Protein AF-G1VL33-F1 (afdb_monomer)

Secondary structure (DSSP, 8-state):
-PPP-HHHHHHHHHHHHHHHHHHHHSPPSS---HHHHHHHHHHHHHHHHHHHHHHS-HHHHHHHHHHHHHHT--SSSHHHHHHHHHHHIIIIISS-EEEE-SBTTTB---TT--SSGGGGSTTTGGGPPB-HHHHHHHHHHHHH-GGGEEEEEEE-SSTTHHHHHHHHHHHH-TTS-GGGEEEEETTS-GGGSSSS---TTEEEEES-HHHHHHHHHTT-EEEEEE-SSS-TT----S-EEETT-TTHHHHHHHHHHH---SS-THHHHHHHHHHHHHHHHHHHTT--

pLDDT: mean 87.72, std 11.07, range [32.09, 98.38]

Mean predicted aligned error: 6.53 Å

Structure (mmCIF, N/CA/C/O backbone):
data_AF-G1VL33-F1
#
_entry.id   AF-G1VL33-F1
#
loop_
_atom_site.group_PDB
_atom_site.id
_atom_site.type_symbol
_atom_site.label_atom_id
_atom_site.label_alt_id
_atom_site.label_comp_id
_atom_site.label_asym_id
_atom_site.label_entity_id
_atom_site.label_seq_id
_atom_site.pdbx_PDB_ins_code
_atom_site.Cartn_x
_atom_site.Cartn_y
_atom_site.Cartn_z
_atom_site.occupancy
_atom_site.B_iso_or_equiv
_atom_site.auth_seq_id
_atom_site.auth_comp_id
_atom_site.auth_asym_id
_atom_site.auth_atom_id
_atom_site.pdbx_PDB_model_num
ATOM 1 N N . MET A 1 1 ? -4.416 -20.794 10.140 1.00 32.09 1 MET A N 1
ATOM 2 C CA . MET A 1 1 ? -4.451 -19.870 11.289 1.00 32.09 1 MET A CA 1
ATOM 3 C C . MET A 1 1 ? -4.525 -18.489 10.673 1.00 32.09 1 MET A C 1
ATOM 5 O O . MET A 1 1 ? -3.613 -18.164 9.929 1.00 32.09 1 MET A O 1
ATOM 9 N N . LEU A 1 2 ? -5.652 -17.784 10.806 1.00 46.56 2 LEU A N 1
ATOM 10 C CA . LEU A 1 2 ? -5.749 -16.410 10.301 1.00 46.56 2 LEU A CA 1
ATOM 11 C C . LEU A 1 2 ? -4.681 -15.589 11.028 1.00 46.56 2 LEU A C 1
ATOM 13 O O . LEU A 1 2 ? -4.586 -15.667 12.254 1.00 46.56 2 LEU A O 1
ATOM 17 N N . ILE A 1 3 ? -3.822 -14.918 10.263 1.00 57.81 3 ILE A N 1
ATOM 18 C CA . ILE A 1 3 ? -2.853 -13.966 10.803 1.00 57.81 3 ILE A CA 1
ATOM 19 C C . ILE A 1 3 ? -3.666 -12.880 11.505 1.00 57.81 3 ILE A C 1
ATOM 21 O O . ILE A 1 3 ? -4.680 -12.431 10.975 1.00 57.81 3 ILE A O 1
ATOM 25 N N . LYS A 1 4 ? -3.258 -12.535 12.725 1.00 74.00 4 LYS A N 1
ATOM 26 C CA . LYS A 1 4 ? -3.894 -11.480 13.505 1.00 74.00 4 LYS A CA 1
ATOM 27 C C . LYS A 1 4 ? -3.720 -10.159 12.758 1.00 74.00 4 LYS A C 1
ATOM 29 O O . LYS A 1 4 ? -2.582 -9.764 12.518 1.00 74.00 4 LYS A O 1
ATOM 34 N N . ASP A 1 5 ? -4.815 -9.500 12.403 1.00 86.00 5 ASP A N 1
ATOM 35 C CA . ASP A 1 5 ? -4.764 -8.223 11.685 1.00 86.00 5 ASP A CA 1
ATOM 36 C C . ASP A 1 5 ? -4.890 -7.013 12.624 1.00 86.00 5 ASP A C 1
ATOM 38 O O . ASP A 1 5 ? -4.933 -7.122 13.857 1.00 86.00 5 ASP A O 1
ATOM 42 N N . VAL A 1 6 ? -4.905 -5.821 12.024 1.00 88.38 6 VAL A N 1
ATOM 43 C CA . VAL A 1 6 ? -5.025 -4.554 12.750 1.00 88.38 6 VAL A CA 1
ATOM 44 C C . VAL A 1 6 ? -6.323 -4.472 13.558 1.00 88.38 6 VAL A C 1
ATOM 46 O O . VAL A 1 6 ? -6.301 -4.022 14.703 1.00 88.38 6 VAL A O 1
ATOM 49 N N . PHE A 1 7 ? -7.444 -4.973 13.030 1.00 90.06 7 PHE A N 1
ATOM 50 C CA . PHE A 1 7 ? -8.731 -4.919 13.724 1.00 90.06 7 PHE A CA 1
ATOM 51 C C . PHE A 1 7 ? -8.767 -5.866 14.924 1.00 90.06 7 PHE A C 1
ATOM 53 O O . PHE A 1 7 ? -9.311 -5.499 15.966 1.00 90.06 7 PHE A O 1
ATOM 60 N N . ASP A 1 8 ? -8.117 -7.032 14.837 1.00 89.06 8 ASP A N 1
ATOM 61 C CA . ASP A 1 8 ? -7.914 -7.892 16.012 1.00 89.06 8 ASP A CA 1
ATOM 62 C C . ASP A 1 8 ? -7.094 -7.176 17.089 1.00 89.06 8 ASP A C 1
ATOM 64 O O . ASP A 1 8 ? -7.382 -7.269 18.282 1.00 89.06 8 ASP A O 1
ATOM 68 N N . SER A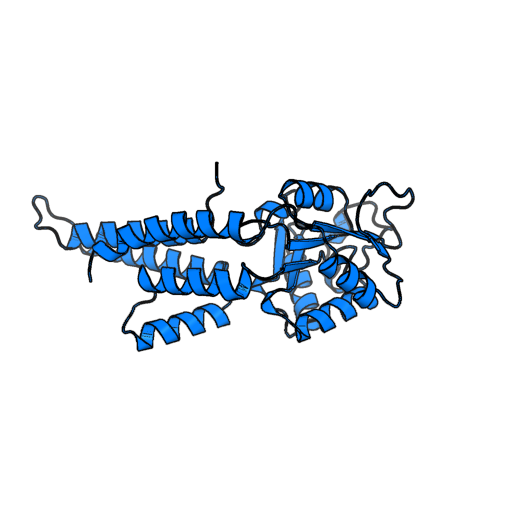 1 9 ? -6.057 -6.447 16.677 1.00 90.69 9 SER A N 1
ATOM 69 C CA . SER A 1 9 ? -5.195 -5.716 17.605 1.00 90.69 9 SER A CA 1
ATOM 70 C C . SER A 1 9 ? -5.942 -4.572 18.286 1.00 90.69 9 SER A C 1
ATOM 72 O O . SER A 1 9 ? -5.844 -4.428 19.505 1.00 90.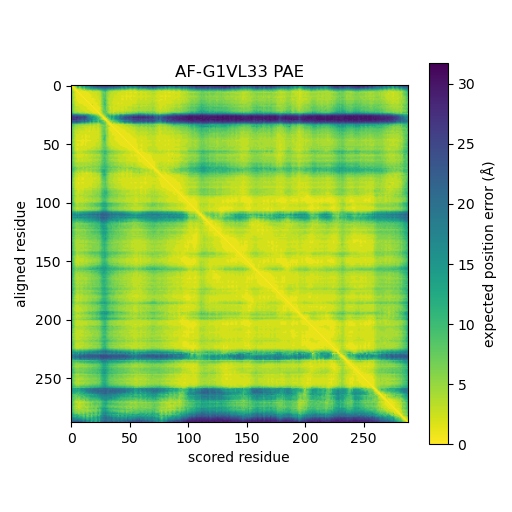69 9 SER A O 1
ATOM 74 N N . LEU A 1 10 ? -6.738 -3.796 17.551 1.00 92.19 10 LEU A N 1
ATOM 75 C CA . LEU A 1 10 ? -7.591 -2.746 18.114 1.00 92.19 10 LEU A CA 1
ATOM 76 C C . LEU A 1 10 ? -8.650 -3.322 19.062 1.00 92.19 10 LEU A C 1
ATOM 78 O O . LEU A 1 10 ? -8.822 -2.812 20.172 1.00 92.19 10 LEU A O 1
ATOM 82 N N . SER A 1 11 ? -9.292 -4.427 18.678 1.00 90.50 11 SER A N 1
ATOM 83 C CA . SER A 1 11 ? -10.265 -5.112 19.530 1.00 90.50 11 SER A CA 1
ATOM 84 C C . SER A 1 11 ? -9.640 -5.610 20.837 1.00 90.50 11 SER A C 1
ATOM 86 O O . SER A 1 11 ? -10.233 -5.450 21.901 1.00 90.50 11 SER A O 1
ATOM 88 N N . ASP A 1 12 ? -8.425 -6.162 20.795 1.00 90.75 12 ASP A N 1
ATOM 89 C CA . ASP A 1 12 ? -7.713 -6.605 21.998 1.00 90.75 12 ASP A CA 1
ATOM 90 C C . ASP A 1 12 ? -7.403 -5.449 22.959 1.00 90.75 12 ASP A C 1
ATOM 92 O O . ASP A 1 12 ? -7.440 -5.619 24.183 1.00 90.75 12 ASP A O 1
ATOM 96 N N . HIS A 1 13 ? -7.064 -4.268 22.432 1.00 92.12 13 HIS A N 1
ATOM 97 C CA . HIS A 1 13 ? -6.857 -3.078 23.258 1.00 92.12 13 HIS A CA 1
ATOM 98 C C . HIS A 1 13 ? -8.165 -2.623 23.918 1.00 92.12 13 HIS A C 1
ATOM 100 O O . HIS A 1 13 ? -8.159 -2.308 25.112 1.00 92.12 13 HIS A O 1
ATOM 106 N N . LEU A 1 14 ? -9.288 -2.648 23.190 1.00 90.62 14 LEU A N 1
ATOM 107 C CA . LEU A 1 14 ? -10.603 -2.345 23.759 1.00 90.62 14 LEU A CA 1
ATOM 108 C C . LEU A 1 14 ? -10.982 -3.332 24.871 1.00 90.62 14 LEU A C 1
ATOM 110 O O . LEU A 1 14 ? -11.362 -2.889 25.957 1.00 90.62 14 LEU A O 1
ATOM 114 N N . GLU A 1 15 ? -10.794 -4.642 24.672 1.00 88.75 15 GLU A N 1
ATOM 115 C CA . GLU A 1 15 ? -11.122 -5.645 25.697 1.00 88.75 15 GLU A CA 1
ATOM 116 C C . GLU A 1 15 ? -10.298 -5.455 26.975 1.00 88.75 15 GLU A C 1
ATOM 118 O O . GLU A 1 15 ? -10.827 -5.504 28.092 1.00 88.75 15 GLU A O 1
ATOM 123 N N . LYS A 1 16 ? -8.994 -5.174 26.836 1.00 89.94 16 LYS A N 1
ATOM 124 C CA . LYS A 1 16 ? -8.124 -4.841 27.978 1.00 89.94 16 LYS A CA 1
ATOM 125 C C . LYS A 1 16 ? -8.650 -3.620 28.733 1.00 89.94 16 LYS A C 1
ATOM 127 O O . LYS A 1 16 ? -8.691 -3.636 29.967 1.00 89.94 16 LYS A O 1
ATOM 132 N N . GLY A 1 17 ? -9.094 -2.595 28.005 1.00 88.81 17 GLY A N 1
ATOM 133 C CA . GLY A 1 17 ? -9.713 -1.400 28.571 1.00 88.81 17 GLY A CA 1
ATOM 134 C C . GLY A 1 17 ? -11.002 -1.715 29.335 1.00 88.81 17 GLY A C 1
ATOM 135 O O . GLY A 1 17 ? -11.116 -1.403 30.522 1.00 88.81 17 GLY A O 1
ATOM 136 N N . PHE A 1 18 ? -11.958 -2.399 28.703 1.00 86.00 18 PHE A N 1
ATOM 137 C CA . PHE A 1 18 ? -13.243 -2.754 29.318 1.00 86.00 18 PHE A CA 1
ATOM 138 C C . PHE A 1 18 ? -13.109 -3.738 30.481 1.00 86.00 18 PHE A C 1
ATOM 140 O O . PHE A 1 18 ? -13.857 -3.653 31.458 1.00 86.00 18 PHE A O 1
ATOM 147 N N . SER A 1 19 ? -12.126 -4.637 30.448 1.00 85.75 19 SER A N 1
ATOM 148 C CA . SER A 1 19 ? -11.759 -5.463 31.603 1.00 85.75 19 SER A CA 1
ATOM 149 C C . SER A 1 19 ? -11.323 -4.610 32.800 1.00 85.75 19 SER A C 1
ATOM 151 O O . SER A 1 19 ? -11.740 -4.870 33.931 1.00 85.75 19 SER A O 1
ATOM 153 N N . CYS A 1 20 ? -10.544 -3.549 32.567 1.00 85.81 20 CYS A N 1
ATOM 154 C CA . CYS A 1 20 ? -10.142 -2.620 33.621 1.00 85.81 20 CYS A CA 1
ATOM 155 C C . CYS A 1 20 ? -11.341 -1.840 34.192 1.00 85.81 20 CYS A C 1
ATOM 157 O O . CYS A 1 20 ? -11.531 -1.815 35.410 1.00 85.81 20 CYS A O 1
ATOM 159 N N . TYR A 1 21 ? -12.221 -1.310 33.335 1.00 83.56 21 TYR A N 1
ATOM 160 C CA . TYR A 1 21 ? -13.452 -0.640 33.780 1.00 83.56 21 TYR A CA 1
ATOM 161 C C . 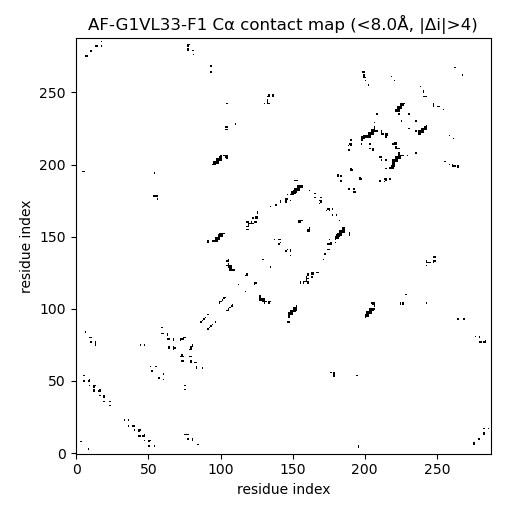TYR A 1 21 ? -14.358 -1.538 34.624 1.00 83.56 21 TYR A C 1
ATOM 163 O O . TYR A 1 21 ? -14.877 -1.099 35.651 1.00 83.56 21 TYR A O 1
ATOM 171 N N . ARG A 1 22 ? -14.526 -2.810 34.237 1.00 83.50 22 ARG A N 1
ATOM 172 C CA . ARG A 1 22 ? -15.303 -3.788 35.018 1.00 83.50 22 ARG A CA 1
ATOM 173 C C . ARG A 1 22 ? -14.733 -3.978 36.424 1.00 83.50 22 ARG A C 1
ATOM 175 O O . ARG A 1 22 ? -15.502 -4.035 37.379 1.00 83.50 22 ARG A O 1
ATOM 182 N N . LYS A 1 23 ? -13.402 -4.021 36.566 1.00 82.88 23 LYS A N 1
ATOM 183 C CA . LYS A 1 23 ? -12.734 -4.106 37.878 1.00 82.88 23 LYS A CA 1
ATOM 184 C C . LYS A 1 23 ? -12.965 -2.852 38.720 1.00 82.88 23 LYS A C 1
ATOM 186 O O . LYS A 1 23 ? -13.225 -2.983 39.908 1.00 82.88 23 LYS A O 1
ATOM 191 N N . MET A 1 24 ? -12.932 -1.667 38.106 1.00 79.19 24 MET A N 1
ATOM 192 C CA . MET A 1 24 ? -13.207 -0.399 38.796 1.00 79.19 24 MET A CA 1
ATOM 193 C C . MET A 1 24 ? -14.670 -0.256 39.257 1.00 79.19 24 MET A C 1
ATOM 195 O O . MET A 1 24 ? -14.920 0.395 40.264 1.00 79.19 24 MET A O 1
ATOM 199 N N . ARG A 1 25 ? -15.643 -0.837 38.534 1.00 76.06 25 ARG A N 1
ATOM 200 C CA . ARG A 1 25 ? -17.084 -0.775 38.871 1.00 76.06 25 ARG A CA 1
ATOM 201 C C . ARG A 1 25 ? -17.528 -1.784 39.947 1.00 76.06 25 ARG A C 1
ATOM 203 O O . ARG A 1 25 ? -18.651 -1.680 40.437 1.00 76.06 25 ARG A O 1
ATOM 210 N N . GLY A 1 26 ? -16.706 -2.778 40.288 1.00 69.62 26 GLY A N 1
ATOM 211 C CA . GLY A 1 26 ? -17.041 -3.797 41.291 1.00 69.62 26 GLY A CA 1
ATOM 212 C C . GLY A 1 26 ? -16.896 -3.302 42.737 1.00 69.62 26 GLY A C 1
ATOM 213 O O . GLY A 1 26 ? -16.054 -2.462 43.035 1.00 69.62 26 GLY A O 1
ATOM 214 N N . THR A 1 27 ? -17.687 -3.854 43.666 1.00 53.50 27 THR A N 1
ATOM 215 C CA . THR A 1 27 ? -17.463 -3.688 45.114 1.00 53.50 27 THR A CA 1
ATOM 216 C C . THR A 1 27 ? -16.276 -4.533 45.559 1.00 53.50 27 THR A C 1
ATOM 218 O O . THR A 1 27 ? -16.277 -5.753 45.403 1.00 53.50 27 THR A O 1
ATOM 221 N N . ASP A 1 28 ? -15.280 -3.869 46.119 1.00 52.81 28 ASP A N 1
ATOM 222 C CA . ASP A 1 28 ? -14.006 -4.425 46.546 1.00 52.81 28 ASP A CA 1
ATOM 223 C C . ASP A 1 28 ? -14.097 -5.354 47.782 1.00 52.81 28 ASP A C 1
ATOM 225 O O . ASP A 1 28 ? -14.621 -4.930 48.814 1.00 52.81 28 ASP A O 1
ATOM 229 N N . PRO A 1 29 ? -13.545 -6.586 47.737 1.00 50.47 29 PRO A N 1
ATOM 230 C CA . PRO A 1 29 ? -13.222 -7.350 48.942 1.00 50.47 29 PRO A CA 1
ATOM 231 C C . PRO A 1 29 ? -11.777 -7.153 49.455 1.00 50.47 29 PRO A C 1
ATOM 233 O O . PRO A 1 29 ? -11.510 -7.575 50.575 1.00 50.47 29 PRO A O 1
ATOM 236 N N . ASN A 1 30 ? -10.838 -6.588 48.672 1.00 56.00 30 ASN A N 1
ATOM 237 C CA . ASN A 1 30 ? -9.378 -6.736 48.868 1.00 56.00 30 ASN A CA 1
ATOM 238 C C . ASN A 1 30 ? -8.462 -5.511 48.574 1.00 56.00 30 ASN A C 1
ATOM 240 O O . ASN A 1 30 ? -7.243 -5.672 48.555 1.00 56.00 30 ASN A O 1
ATOM 244 N N . GLY A 1 31 ? -8.963 -4.297 48.383 1.00 56.09 31 GLY A N 1
ATOM 245 C CA . GLY A 1 31 ? -8.172 -3.069 48.251 1.00 56.09 31 GLY A CA 1
ATOM 246 C C . GLY A 1 31 ? -7.495 -2.884 46.891 1.00 56.09 31 GLY A C 1
ATOM 247 O O . GLY A 1 31 ? -6.267 -2.806 46.827 1.00 56.09 31 GLY A O 1
ATOM 248 N N . PHE A 1 32 ? -8.251 -2.790 45.791 1.00 67.94 32 PHE A N 1
ATOM 249 C CA . PHE A 1 32 ? -7.663 -2.413 44.495 1.00 67.94 32 PHE A CA 1
ATOM 250 C C . PHE A 1 32 ? -7.080 -0.986 44.523 1.00 67.94 32 PHE A C 1
ATOM 252 O O . PHE A 1 32 ? -7.732 -0.039 44.959 1.00 67.94 32 PHE A O 1
ATOM 259 N N . ASN A 1 33 ? -5.856 -0.818 44.007 1.00 77.19 33 ASN A N 1
ATOM 260 C CA . ASN A 1 33 ? -5.242 0.496 43.803 1.00 77.19 33 ASN A CA 1
ATOM 261 C C . ASN A 1 33 ? -5.830 1.148 42.536 1.00 77.19 33 ASN A C 1
ATOM 263 O O . ASN A 1 33 ? -5.440 0.795 41.420 1.00 77.19 33 ASN A O 1
ATOM 267 N N . TYR A 1 34 ? -6.774 2.077 42.711 1.00 81.19 34 TYR A N 1
ATOM 268 C CA . TYR A 1 34 ? -7.417 2.807 41.611 1.00 81.19 34 TYR A CA 1
ATOM 269 C C . TYR A 1 34 ? -6.408 3.544 40.725 1.00 81.19 34 TYR A C 1
ATOM 271 O O . TYR A 1 34 ? -6.517 3.449 39.504 1.00 81.19 34 TYR A O 1
ATOM 279 N N . ASP A 1 35 ? -5.370 4.151 41.306 1.00 83.00 35 ASP A N 1
ATOM 280 C CA . ASP A 1 35 ? -4.323 4.848 40.548 1.00 83.00 35 ASP A CA 1
ATOM 281 C C . ASP A 1 35 ? -3.591 3.888 39.596 1.00 83.00 35 ASP A C 1
ATOM 283 O O . ASP A 1 35 ? -3.235 4.241 38.472 1.00 83.00 35 ASP A O 1
ATOM 287 N N . MET A 1 36 ? -3.377 2.634 40.012 1.00 84.69 36 MET A N 1
ATOM 288 C CA . MET A 1 36 ? -2.763 1.613 39.155 1.00 84.69 36 MET A CA 1
ATOM 289 C C . MET A 1 36 ? -3.669 1.249 37.971 1.00 84.69 36 MET A C 1
ATOM 291 O O . MET A 1 36 ? -3.184 1.095 36.849 1.00 84.69 36 MET A O 1
ATOM 295 N N . LEU A 1 37 ? -4.976 1.114 38.208 1.00 84.81 37 LEU A N 1
ATOM 296 C CA . LEU A 1 37 ? -5.950 0.789 37.166 1.00 84.81 37 LEU A CA 1
ATOM 297 C C . LEU A 1 37 ? -6.146 1.960 36.186 1.00 84.81 37 LEU A C 1
ATOM 299 O O . LEU A 1 37 ? -6.242 1.732 34.980 1.00 84.81 37 LEU A O 1
ATOM 303 N N . GLU A 1 38 ? -6.152 3.204 36.674 1.00 86.81 38 GLU A N 1
ATOM 304 C CA . GLU A 1 38 ? -6.199 4.407 35.831 1.00 86.81 38 GLU A CA 1
ATOM 305 C C . GLU A 1 38 ? -4.950 4.529 34.956 1.00 86.81 38 GLU A C 1
ATOM 307 O O . GLU A 1 38 ? -5.057 4.732 33.746 1.00 86.81 38 GLU A O 1
ATOM 312 N N . ASN A 1 39 ? -3.765 4.315 35.534 1.00 90.00 39 ASN A N 1
ATOM 313 C CA . ASN A 1 39 ? -2.520 4.290 34.770 1.00 90.00 39 ASN A CA 1
ATOM 314 C C . ASN A 1 39 ? -2.550 3.212 33.677 1.00 90.00 39 ASN A C 1
ATOM 316 O O . ASN A 1 39 ? -2.185 3.482 32.534 1.00 90.00 39 ASN A O 1
ATOM 320 N N . PHE A 1 40 ? -3.039 2.009 33.992 1.00 89.75 40 PHE A N 1
ATOM 321 C CA . PHE A 1 40 ? -3.185 0.936 33.007 1.00 89.75 40 PHE A CA 1
ATOM 322 C C . PHE A 1 40 ? -4.155 1.300 31.868 1.00 89.75 40 PHE A C 1
ATOM 324 O O . PHE A 1 40 ? -3.868 1.017 30.701 1.00 89.75 40 PHE A O 1
ATOM 331 N N . LEU A 1 41 ? -5.283 1.951 32.180 1.00 90.12 41 LEU A N 1
ATOM 332 C CA . LEU A 1 41 ? -6.225 2.446 31.170 1.00 90.12 41 LEU A CA 1
ATOM 333 C C . LEU A 1 41 ? -5.577 3.475 30.245 1.00 90.12 41 LEU A C 1
ATOM 335 O O . LEU A 1 41 ? -5.761 3.395 29.033 1.00 90.12 41 LEU A O 1
ATOM 339 N N . ASN A 1 42 ? -4.808 4.414 30.796 1.00 92.00 42 ASN A N 1
ATOM 340 C CA . ASN A 1 42 ? -4.131 5.439 30.005 1.00 92.00 42 ASN A CA 1
ATOM 341 C C . ASN A 1 42 ? -3.105 4.825 29.046 1.00 92.00 42 ASN A C 1
ATOM 343 O O . ASN A 1 42 ? -3.107 5.160 27.865 1.00 92.00 42 ASN A O 1
ATOM 347 N N . VAL A 1 43 ? -2.299 3.868 29.519 1.00 94.00 43 VAL A N 1
ATOM 348 C CA . VAL A 1 43 ? -1.355 3.128 28.663 1.00 94.00 43 VAL A CA 1
ATOM 349 C C . VAL A 1 43 ? -2.095 2.378 27.555 1.00 94.00 43 VAL A C 1
ATOM 351 O O . VAL A 1 43 ? -1.719 2.473 26.392 1.00 94.00 43 VAL A O 1
ATOM 354 N N . THR A 1 44 ? -3.181 1.679 27.893 1.00 93.31 44 THR A N 1
ATOM 355 C CA . THR A 1 44 ? -3.964 0.903 26.916 1.00 93.31 44 THR A CA 1
ATOM 356 C C . THR A 1 44 ? -4.597 1.799 25.849 1.00 93.31 44 THR A C 1
ATOM 358 O O . THR A 1 44 ? -4.562 1.462 24.668 1.00 93.31 44 THR A O 1
ATOM 361 N N . ARG A 1 45 ? -5.144 2.953 26.249 1.00 93.62 45 ARG A N 1
ATOM 362 C CA . ARG A 1 45 ? -5.689 3.952 25.320 1.00 93.62 45 ARG A CA 1
ATOM 363 C C . ARG A 1 45 ? -4.615 4.513 24.403 1.00 93.62 45 ARG A C 1
ATOM 365 O O . ARG A 1 45 ? -4.860 4.608 23.210 1.00 93.62 45 ARG A O 1
ATOM 372 N N . GLN A 1 46 ? -3.4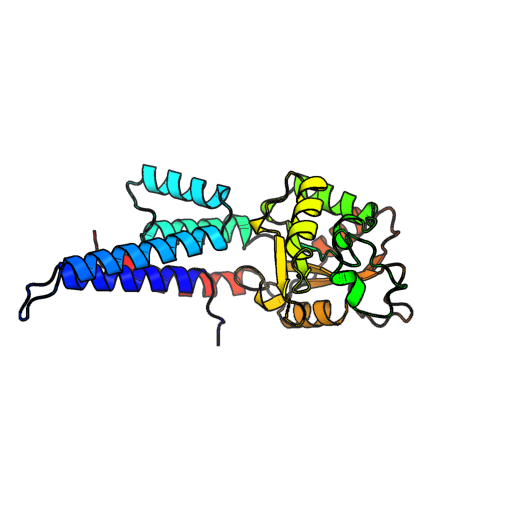37 4.833 24.934 1.00 95.06 46 GLN A N 1
ATOM 373 C CA . GLN A 1 46 ? -2.338 5.318 24.104 1.00 95.06 46 GLN A CA 1
ATOM 374 C C . GLN A 1 46 ? -1.918 4.267 23.072 1.00 95.06 46 GLN A C 1
ATOM 376 O O . GLN A 1 46 ? -1.771 4.596 21.903 1.00 95.06 46 GLN A O 1
ATOM 381 N N . SER A 1 47 ? -1.788 2.997 23.469 1.00 95.56 47 SER A N 1
ATOM 382 C CA . SER A 1 47 ? -1.473 1.917 22.525 1.00 95.56 47 SER A CA 1
ATOM 383 C C . SER A 1 47 ? -2.545 1.737 21.447 1.00 95.56 47 SER A C 1
ATOM 385 O O . SER A 1 47 ? -2.203 1.466 20.302 1.00 95.56 47 SER A O 1
ATOM 387 N N . TYR A 1 48 ? -3.824 1.919 21.786 1.00 94.38 48 TYR A N 1
ATOM 388 C CA . TYR A 1 48 ? -4.912 1.909 20.805 1.00 94.38 48 TYR A CA 1
ATOM 389 C C . TYR A 1 48 ? -4.815 3.079 19.823 1.00 94.38 48 TYR A C 1
ATOM 391 O O . TYR A 1 48 ? -4.918 2.856 18.624 1.00 94.38 48 TYR A O 1
ATOM 399 N N . MET A 1 49 ? -4.580 4.301 20.314 1.00 94.19 49 MET A N 1
ATOM 400 C CA . MET A 1 49 ? -4.440 5.484 19.456 1.00 94.19 49 MET A CA 1
ATOM 401 C C . MET A 1 49 ? -3.233 5.365 18.523 1.00 94.19 49 MET A C 1
ATOM 403 O O . MET A 1 49 ? -3.385 5.568 17.327 1.00 94.19 49 MET A O 1
ATOM 407 N N . ASN A 1 50 ? -2.077 4.930 19.035 1.00 94.31 50 ASN A N 1
ATOM 408 C CA . ASN A 1 50 ? -0.904 4.672 18.198 1.00 94.31 50 ASN A CA 1
ATOM 409 C C . ASN A 1 50 ? -1.217 3.620 17.122 1.00 94.31 50 ASN A C 1
ATOM 411 O O . ASN A 1 50 ? -0.896 3.811 15.962 1.00 94.31 50 ASN A O 1
ATOM 415 N N . CYS A 1 51 ? -1.913 2.537 17.487 1.00 92.94 51 CYS A N 1
ATOM 416 C CA . CYS A 1 51 ? -2.317 1.508 16.529 1.00 92.94 51 CYS A CA 1
ATOM 417 C C . CYS A 1 51 ? -3.263 2.051 15.441 1.00 92.94 51 CYS A C 1
ATOM 419 O O . CYS A 1 51 ? -3.217 1.576 14.312 1.00 92.94 51 CYS A O 1
ATOM 421 N N . LEU A 1 52 ? -4.109 3.041 15.741 1.00 93.19 52 LEU A N 1
ATOM 422 C CA . LEU A 1 52 ? -4.899 3.718 14.711 1.00 93.19 52 LEU A CA 1
ATOM 423 C C . LEU A 1 52 ? -4.002 4.525 13.768 1.00 93.19 52 LEU A C 1
ATOM 425 O O . LEU A 1 52 ? -4.078 4.337 12.557 1.00 93.19 52 LEU A O 1
ATOM 429 N N . GLU A 1 53 ? -3.150 5.383 14.327 1.00 91.56 53 GLU A N 1
ATOM 430 C CA . GLU A 1 53 ? -2.260 6.276 13.573 1.00 91.56 53 GLU A CA 1
ATOM 431 C C . GLU A 1 53 ? -1.249 5.507 12.708 1.00 91.56 53 GLU A C 1
ATOM 433 O O . GLU A 1 53 ? -0.968 5.912 11.587 1.00 91.56 53 GLU A O 1
ATOM 438 N N . ASP A 1 54 ? -0.753 4.364 13.182 1.00 88.81 54 ASP A N 1
ATOM 439 C CA . ASP A 1 54 ? 0.235 3.554 12.461 1.00 88.81 54 ASP A CA 1
ATOM 440 C C . ASP A 1 54 ? -0.359 2.820 11.241 1.00 88.81 54 ASP A C 1
ATOM 442 O O . ASP A 1 54 ? 0.379 2.401 10.346 1.00 88.81 54 ASP A O 1
ATOM 446 N N . HIS A 1 55 ? -1.681 2.611 11.198 1.00 88.69 55 HIS A N 1
ATOM 447 C CA . HIS A 1 55 ? -2.313 1.703 10.231 1.00 88.69 55 HIS A CA 1
ATOM 448 C C . HIS A 1 55 ? -3.406 2.325 9.360 1.00 88.69 55 HIS A C 1
ATOM 450 O O . HIS A 1 55 ? -3.797 1.710 8.362 1.00 88.69 55 HIS A O 1
ATOM 456 N N . PHE A 1 56 ? -3.919 3.500 9.714 1.00 90.12 56 PHE A N 1
ATOM 457 C CA . PHE A 1 56 ? -5.002 4.150 8.984 1.00 90.12 56 PHE A CA 1
ATOM 458 C C . PHE A 1 56 ? -4.641 5.582 8.643 1.00 90.12 56 PHE A C 1
ATOM 460 O O . PHE A 1 56 ? -4.058 6.303 9.448 1.00 90.12 56 PHE A O 1
ATOM 467 N N . ASP A 1 57 ? -5.045 6.003 7.448 1.00 87.81 57 ASP A N 1
ATOM 468 C CA . ASP A 1 57 ? -4.803 7.364 7.016 1.00 87.81 57 ASP A CA 1
ATOM 469 C C . ASP A 1 57 ? -5.566 8.382 7.875 1.00 87.81 57 ASP A C 1
ATOM 471 O O . ASP A 1 57 ? -6.700 8.164 8.320 1.00 87.81 57 ASP A O 1
ATOM 475 N N . HIS A 1 58 ? -4.933 9.534 8.092 1.00 87.19 58 HIS A N 1
ATOM 476 C CA . HIS A 1 58 ? -5.467 10.583 8.955 1.00 87.19 58 HIS A CA 1
ATOM 477 C C . HIS A 1 58 ? -6.816 11.121 8.457 1.00 87.19 58 HIS A C 1
ATOM 479 O O . HIS A 1 58 ? -7.654 11.529 9.259 1.00 87.19 58 HIS A O 1
ATOM 485 N N . THR A 1 59 ? -7.060 11.123 7.141 1.00 88.31 59 THR A N 1
ATOM 486 C CA . THR A 1 59 ? -8.315 11.652 6.587 1.00 88.31 59 THR A CA 1
ATOM 487 C C . THR A 1 59 ? -9.502 10.747 6.902 1.00 88.31 59 THR A C 1
ATOM 489 O O . THR A 1 59 ? -10.566 11.243 7.284 1.00 88.31 59 THR A O 1
ATOM 492 N N . LEU A 1 60 ? -9.302 9.429 6.827 1.00 91.06 60 LEU A N 1
ATOM 493 C CA . LEU A 1 60 ? -10.261 8.421 7.252 1.00 91.06 60 LEU A CA 1
ATOM 494 C C . LEU A 1 60 ? -10.508 8.532 8.756 1.00 91.06 60 LEU A C 1
ATOM 496 O O . LEU A 1 60 ? -11.661 8.628 9.170 1.00 91.06 60 LEU A O 1
ATOM 500 N N . LEU A 1 61 ? -9.452 8.585 9.573 1.00 92.31 61 LEU A N 1
ATOM 501 C CA . LEU A 1 61 ? -9.599 8.697 11.026 1.00 92.31 61 LEU A CA 1
ATOM 502 C C . LEU A 1 61 ? -10.380 9.959 11.422 1.00 92.31 61 LEU A C 1
ATOM 504 O O . LEU A 1 61 ? -11.395 9.850 12.110 1.00 92.31 61 LEU A O 1
ATOM 508 N N . GLU A 1 62 ? -10.008 11.138 10.911 1.00 91.25 62 GLU A N 1
ATOM 509 C CA . GLU A 1 62 ? -10.746 12.384 11.166 1.00 91.25 62 GLU A CA 1
ATOM 510 C C . GLU A 1 62 ? -12.216 12.294 10.745 1.00 91.25 62 GLU A C 1
ATOM 512 O O . GLU A 1 62 ? -13.104 12.854 11.403 1.00 91.25 62 GLU A O 1
ATOM 517 N N . HIS A 1 63 ? -12.487 11.633 9.618 1.00 91.44 63 HIS A N 1
ATOM 518 C CA . HIS A 1 63 ? -13.842 11.444 9.130 1.00 91.44 63 HIS A CA 1
ATOM 519 C C . HIS A 1 63 ? -14.679 10.645 10.136 1.00 91.44 63 HIS A C 1
ATOM 521 O O . HIS A 1 63 ? -15.751 11.114 10.541 1.00 91.44 63 HIS A O 1
ATOM 527 N N . ILE A 1 64 ? -14.173 9.493 10.591 1.00 93.19 64 ILE A N 1
ATOM 528 C CA . ILE A 1 64 ? -14.853 8.634 11.571 1.00 93.19 64 ILE A CA 1
ATOM 529 C C . ILE A 1 64 ? -15.004 9.345 12.914 1.00 93.19 64 ILE A C 1
ATOM 531 O O . ILE A 1 64 ? -16.090 9.334 13.499 1.00 93.19 64 ILE A O 1
ATOM 535 N N . GLU A 1 65 ? -13.969 10.043 13.379 1.00 91.94 65 GLU A N 1
ATOM 536 C CA . GLU A 1 65 ? -14.028 10.820 14.618 1.00 91.94 65 GLU A CA 1
ATOM 537 C C . GLU A 1 65 ? -15.136 11.877 14.575 1.00 91.94 65 GLU A C 1
ATOM 539 O O . GLU A 1 65 ? -15.929 11.991 15.514 1.00 91.94 65 GLU A O 1
ATOM 544 N N . ARG A 1 66 ? -15.263 12.617 13.466 1.00 90.94 66 ARG A N 1
ATOM 545 C CA . ARG A 1 66 ? -16.340 13.605 13.285 1.00 90.94 66 ARG A CA 1
ATOM 546 C C . ARG A 1 66 ? -17.721 12.956 13.251 1.00 90.94 66 ARG A C 1
ATOM 548 O O . ARG A 1 66 ? -18.679 13.566 13.736 1.00 90.94 66 ARG A O 1
ATOM 555 N N . GLN A 1 67 ? -17.861 11.765 12.667 1.00 89.38 67 GLN A N 1
ATOM 556 C CA . GLN A 1 67 ? -19.126 11.027 12.699 1.00 89.38 67 GLN A CA 1
ATOM 557 C C . GLN A 1 67 ? -19.485 10.602 14.127 1.00 89.38 67 GLN A C 1
ATOM 559 O O . GLN A 1 67 ? -20.597 10.878 14.586 1.00 89.38 67 GLN A O 1
ATOM 564 N N . CYS A 1 68 ? -18.529 10.021 14.850 1.00 87.81 68 CYS A N 1
ATOM 565 C CA . CYS A 1 68 ? -18.696 9.589 16.235 1.00 87.81 68 CYS A CA 1
ATOM 566 C C . CYS A 1 68 ? -19.062 10.760 17.154 1.00 87.81 68 CYS A C 1
ATOM 568 O O . CYS A 1 68 ? -20.020 10.671 17.921 1.00 87.81 68 CYS A O 1
ATOM 570 N N . GLN A 1 69 ? -18.388 11.908 17.020 1.00 87.88 69 GLN A N 1
ATOM 571 C CA . GLN A 1 69 ? -18.694 13.114 17.798 1.00 87.88 69 GLN A CA 1
ATOM 572 C C . GLN A 1 69 ? -20.143 13.585 17.604 1.00 87.88 69 GLN A C 1
ATOM 574 O O . GLN A 1 69 ? -20.806 13.946 18.575 1.00 87.88 69 GLN A O 1
ATOM 579 N N . LYS A 1 70 ? -20.674 13.537 16.373 1.00 89.25 70 LYS A N 1
ATOM 580 C CA . LYS A 1 70 ? -22.082 13.885 16.092 1.00 89.25 70 LYS A CA 1
ATOM 581 C C . LYS A 1 70 ? -23.071 12.918 16.746 1.00 89.25 70 LYS A C 1
ATOM 583 O O . LYS A 1 70 ? -24.171 13.337 17.099 1.00 89.25 70 LYS A O 1
ATOM 588 N N . LYS A 1 71 ? -22.684 11.649 16.900 1.00 87.56 71 LYS A N 1
ATOM 589 C CA . LYS A 1 71 ? -23.462 10.598 17.574 1.00 87.56 71 LYS A CA 1
ATOM 590 C C . LYS A 1 71 ? -23.265 10.594 19.103 1.00 87.56 71 LYS A C 1
ATOM 592 O O . LYS A 1 71 ? -23.957 9.856 19.793 1.00 87.56 71 LYS A O 1
ATOM 597 N N . GLY A 1 72 ? -22.357 11.417 19.643 1.00 85.44 72 GLY A N 1
ATOM 598 C CA . GLY A 1 72 ? -22.002 11.426 21.069 1.00 85.44 72 GLY A CA 1
ATOM 599 C C . GLY A 1 72 ? -21.109 10.254 21.503 1.00 85.44 72 GLY A C 1
ATOM 600 O O . GLY A 1 72 ? -21.058 9.934 22.688 1.00 85.44 72 GLY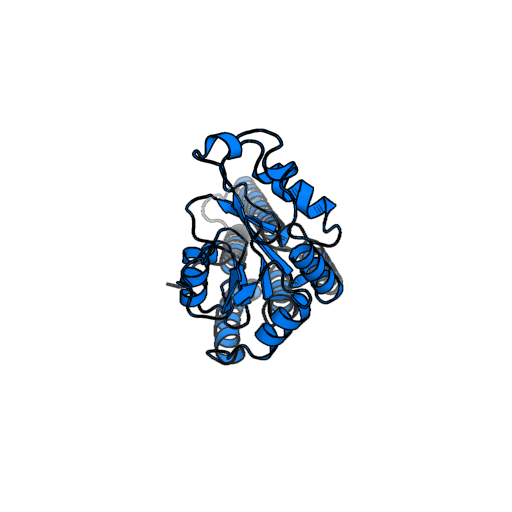 A O 1
ATOM 601 N N . GLN A 1 73 ? -20.422 9.613 20.556 1.00 84.44 73 GLN A N 1
ATOM 602 C CA . GLN A 1 73 ? -19.549 8.456 20.768 1.00 84.44 73 GLN A CA 1
ATOM 603 C C . GLN A 1 73 ? -18.085 8.877 20.978 1.00 84.44 73 GLN A C 1
ATOM 605 O O . GLN A 1 73 ? -17.658 9.953 20.556 1.00 84.44 73 GLN A O 1
ATOM 610 N N . GLN A 1 74 ? -17.307 8.016 21.641 1.00 84.75 74 GLN A N 1
ATOM 611 C CA . GLN A 1 74 ? -15.878 8.225 21.916 1.00 84.75 74 GLN A CA 1
ATOM 612 C C . GLN A 1 74 ? -15.001 7.390 20.973 1.00 84.75 74 GLN A C 1
ATOM 614 O O . GLN A 1 74 ? -15.393 6.295 20.584 1.00 84.75 74 GLN A O 1
ATOM 619 N N . VAL A 1 75 ? -13.786 7.859 20.677 1.00 85.50 75 VAL A N 1
ATOM 620 C CA . VAL A 1 75 ? -12.823 7.172 19.787 1.00 85.50 75 VAL A CA 1
ATOM 621 C C . VAL A 1 75 ? -12.381 5.806 20.331 1.00 85.50 75 VAL A C 1
ATOM 623 O O . VAL A 1 75 ? -12.296 4.821 19.605 1.00 85.50 75 VAL A O 1
ATOM 626 N N . PHE A 1 76 ? -12.166 5.710 21.645 1.00 88.81 76 PHE A N 1
ATOM 627 C CA . PHE A 1 76 ? -11.884 4.445 22.330 1.00 88.81 76 PHE A CA 1
ATOM 628 C C . PHE A 1 76 ? -13.198 3.721 22.676 1.00 88.81 76 PHE A C 1
ATOM 630 O O . PHE A 1 76 ? -13.585 3.631 23.843 1.00 88.81 76 PHE A O 1
ATOM 637 N N . SER A 1 77 ? -13.938 3.267 21.662 1.00 87.62 77 SER A N 1
ATOM 638 C CA . SER A 1 77 ? -15.201 2.540 21.840 1.00 87.62 77 SER A CA 1
ATOM 639 C C . SER A 1 77 ? -15.421 1.473 20.768 1.00 87.62 77 SER A C 1
ATOM 641 O O . SER A 1 77 ? -14.835 1.530 19.688 1.00 87.62 77 SER A O 1
ATOM 643 N N . ALA A 1 78 ? -16.293 0.505 21.070 1.00 87.19 78 ALA A N 1
ATOM 644 C CA . ALA A 1 78 ? -16.699 -0.519 20.108 1.00 87.19 78 ALA A CA 1
ATOM 645 C C . ALA A 1 78 ? -17.421 0.090 18.894 1.00 87.19 78 ALA A C 1
ATOM 647 O O . ALA A 1 78 ? -17.198 -0.356 17.774 1.00 87.19 78 ALA A O 1
ATOM 648 N N . ASP A 1 79 ? -18.222 1.137 19.112 1.00 86.69 79 ASP A N 1
ATOM 649 C CA . ASP A 1 79 ? -18.945 1.833 18.046 1.00 86.69 79 ASP A CA 1
ATOM 650 C C . ASP A 1 79 ? -17.994 2.533 17.071 1.00 86.69 79 ASP A C 1
ATOM 652 O O . ASP A 1 79 ? -18.151 2.393 15.862 1.00 86.69 79 ASP A O 1
ATOM 656 N N . PHE A 1 80 ? -16.977 3.238 17.584 1.00 90.38 80 PHE A N 1
ATOM 657 C CA . PHE A 1 80 ? -15.960 3.861 16.733 1.00 90.38 80 PHE A CA 1
ATOM 658 C C . PHE A 1 80 ? -15.233 2.812 15.894 1.00 90.38 80 PHE A C 1
ATOM 660 O O . PHE A 1 80 ? -15.060 2.991 14.692 1.00 90.38 80 PHE A O 1
ATOM 667 N N . LEU A 1 81 ? -14.818 1.704 16.520 1.00 90.88 81 LEU A N 1
ATOM 668 C CA . LEU A 1 81 ? -14.110 0.642 15.811 1.00 90.88 81 LEU A CA 1
ATOM 669 C C . LEU A 1 81 ? -15.003 -0.032 14.761 1.00 90.88 81 LEU A C 1
ATOM 671 O O . LEU A 1 81 ? -14.511 -0.407 13.699 1.00 90.88 81 LEU A O 1
ATOM 675 N N . ASN A 1 82 ? -16.307 -0.141 15.030 1.00 88.56 82 ASN A N 1
ATOM 676 C CA . ASN A 1 82 ? -17.284 -0.626 14.064 1.00 88.56 82 ASN A CA 1
ATOM 677 C C . ASN A 1 82 ? -17.409 0.310 12.858 1.00 88.56 82 ASN A C 1
ATOM 679 O O . ASN A 1 82 ? -17.242 -0.140 11.729 1.00 88.56 82 ASN A O 1
ATOM 683 N N . ASP A 1 83 ? -17.642 1.603 13.102 1.00 89.38 83 ASP A N 1
ATOM 684 C CA . ASP A 1 83 ? -17.768 2.619 12.051 1.00 89.38 83 ASP A CA 1
ATOM 685 C C . ASP A 1 83 ? -16.482 2.696 11.204 1.00 89.38 83 ASP A C 1
ATOM 687 O O . ASP A 1 83 ? -16.546 2.749 9.973 1.00 89.38 83 ASP A O 1
ATOM 691 N N . LEU A 1 84 ? -15.306 2.644 11.846 1.00 92.06 84 LEU A N 1
ATOM 692 C CA . LEU A 1 84 ? -14.011 2.596 11.163 1.00 92.06 84 LEU A CA 1
ATOM 693 C C . LEU A 1 84 ? -13.891 1.355 10.281 1.00 92.06 84 LEU A C 1
ATOM 695 O O . LEU A 1 84 ? -13.487 1.460 9.124 1.00 92.06 84 LEU A O 1
ATOM 699 N N . MET A 1 85 ? -14.223 0.183 10.821 1.00 90.25 85 MET A N 1
ATOM 700 C CA . MET A 1 85 ? -14.127 -1.068 10.081 1.00 90.25 85 MET A CA 1
ATOM 701 C C . MET A 1 85 ? -15.076 -1.079 8.886 1.00 90.25 85 MET A C 1
ATOM 703 O O . MET A 1 85 ? -14.632 -1.381 7.785 1.00 90.25 85 MET A O 1
ATOM 707 N N . GLU A 1 86 ? -16.350 -0.733 9.070 1.00 88.62 86 GLU A N 1
ATOM 708 C CA . GLU A 1 86 ? -17.330 -0.674 7.981 1.00 88.62 86 GLU A CA 1
ATOM 709 C C . GLU A 1 86 ? -16.873 0.288 6.879 1.00 88.62 86 GLU A C 1
ATOM 711 O O . GLU A 1 86 ? -16.793 -0.108 5.715 1.00 88.62 86 GLU A O 1
ATOM 716 N N . THR A 1 87 ? -16.459 1.502 7.254 1.00 91.31 87 THR A N 1
ATOM 717 C CA . THR A 1 87 ? -16.015 2.522 6.292 1.00 91.31 87 THR A CA 1
ATOM 718 C C . THR A 1 87 ? -14.737 2.101 5.568 1.00 91.31 87 THR A C 1
ATOM 720 O O . THR A 1 87 ? -14.659 2.207 4.347 1.00 91.31 87 THR A O 1
ATOM 723 N N . TYR A 1 88 ? -13.738 1.564 6.278 1.00 91.00 88 TYR A N 1
ATOM 724 C CA . TYR A 1 88 ? -12.519 1.056 5.643 1.00 91.00 88 TYR A CA 1
ATOM 725 C C . TYR A 1 88 ? -12.835 -0.087 4.671 1.00 91.00 88 TYR A C 1
ATOM 727 O O . TYR A 1 88 ? -12.294 -0.142 3.563 1.00 91.00 88 TYR A O 1
ATOM 735 N N . MET A 1 89 ? -13.715 -1.010 5.070 1.00 88.12 89 MET A N 1
ATOM 736 C CA . MET A 1 89 ? -14.085 -2.142 4.228 1.00 88.12 89 MET A CA 1
ATOM 737 C C . MET A 1 89 ? -14.771 -1.680 2.949 1.00 88.12 89 MET A C 1
ATOM 739 O O . MET A 1 89 ? -14.414 -2.156 1.878 1.00 88.12 89 MET A O 1
ATOM 743 N N . GLU A 1 90 ? -15.702 -0.737 3.042 1.00 87.50 90 GLU A N 1
ATOM 744 C CA . GLU A 1 90 ? -16.440 -0.218 1.892 1.00 87.50 90 GLU A CA 1
ATOM 745 C C . GLU A 1 90 ? -15.568 0.666 0.988 1.00 87.50 90 GLU A C 1
ATOM 747 O O . GLU A 1 90 ? -15.522 0.477 -0.230 1.00 87.50 90 GLU A O 1
ATOM 752 N N . GLU A 1 91 ? -14.844 1.622 1.570 1.00 89.00 91 GLU A N 1
ATOM 753 C CA . GLU A 1 91 ? -14.165 2.659 0.798 1.00 89.00 91 GLU A CA 1
ATOM 754 C C . GLU A 1 91 ? -12.767 2.278 0.318 1.00 89.00 91 GLU A C 1
ATOM 756 O O . GLU A 1 91 ? -12.290 2.908 -0.630 1.00 89.00 91 GLU A O 1
ATOM 761 N N . ARG A 1 92 ? -12.109 1.308 0.975 1.00 88.44 92 ARG A N 1
ATOM 762 C CA . ARG A 1 92 ? -10.722 0.901 0.688 1.00 88.44 92 ARG A CA 1
ATOM 763 C C . ARG A 1 92 ? -10.606 -0.572 0.322 1.00 88.44 92 ARG A C 1
ATOM 765 O O . ARG A 1 92 ? -9.962 -0.913 -0.667 1.00 88.44 92 ARG A O 1
ATOM 772 N N . PHE A 1 93 ? -11.166 -1.466 1.139 1.00 88.62 93 PHE A N 1
ATOM 773 C CA . PHE A 1 93 ? -10.925 -2.900 0.973 1.00 88.62 93 PHE A CA 1
ATOM 774 C C . PHE A 1 93 ? -11.799 -3.530 -0.113 1.00 88.62 93 PHE A C 1
ATOM 776 O O . PHE A 1 93 ? -11.329 -4.435 -0.790 1.00 88.62 93 PHE A O 1
ATOM 783 N N . ALA A 1 94 ? -13.044 -3.091 -0.301 1.00 87.12 94 ALA A N 1
ATOM 784 C CA . ALA A 1 94 ? -13.960 -3.691 -1.271 1.00 87.12 94 ALA A CA 1
ATOM 785 C C . ALA A 1 94 ? -13.581 -3.356 -2.724 1.00 87.12 94 ALA A C 1
ATOM 787 O O . ALA A 1 94 ? -13.889 -4.085 -3.665 1.00 87.12 94 ALA A O 1
ATOM 788 N N . LYS A 1 95 ? -12.874 -2.250 -2.916 1.00 90.88 95 LYS A N 1
ATOM 789 C CA . LYS A 1 95 ? -12.408 -1.799 -4.220 1.00 90.88 95 LYS A CA 1
ATOM 790 C C . LYS A 1 95 ? -11.073 -2.463 -4.602 1.00 90.88 95 LYS A C 1
ATOM 792 O O . LYS A 1 95 ? -10.355 -2.987 -3.736 1.00 90.88 95 LYS A O 1
ATOM 797 N N . PRO A 1 96 ? -10.729 -2.466 -5.902 1.00 92.94 96 PRO A N 1
ATOM 798 C CA . PRO A 1 96 ? -9.401 -2.858 -6.356 1.00 92.94 96 PRO A CA 1
ATOM 799 C C . PRO A 1 96 ? -8.303 -2.032 -5.683 1.00 92.94 96 PRO A C 1
ATOM 801 O O . PRO A 1 96 ? -8.486 -0.836 -5.476 1.00 92.94 96 PRO A O 1
ATOM 804 N N . ARG A 1 97 ? -7.166 -2.658 -5.366 1.00 95.50 97 ARG A N 1
ATOM 805 C CA . ARG A 1 97 ? -5.969 -1.963 -4.862 1.00 95.50 97 ARG A CA 1
ATOM 806 C C . ARG A 1 97 ? -4.789 -2.240 -5.779 1.00 95.50 97 ARG A C 1
ATOM 808 O O . ARG A 1 97 ? -4.611 -3.367 -6.236 1.00 95.50 97 ARG A O 1
ATOM 815 N N . TYR A 1 98 ? -3.968 -1.229 -6.012 1.00 97.44 98 TYR A N 1
ATOM 816 C CA . TYR A 1 98 ? -2.853 -1.282 -6.946 1.00 97.44 98 TYR A CA 1
ATOM 817 C C . TYR A 1 98 ? -1.553 -1.006 -6.200 1.00 97.44 98 TYR A C 1
ATOM 819 O O . TYR A 1 98 ? -1.329 0.097 -5.714 1.00 97.44 98 TYR A O 1
ATOM 827 N N . PHE A 1 99 ? -0.704 -2.018 -6.111 1.00 98.25 99 PHE A N 1
ATOM 828 C CA . PHE A 1 99 ? 0.582 -1.987 -5.436 1.00 98.25 99 PHE A CA 1
ATOM 829 C C . PHE A 1 99 ? 1.685 -1.894 -6.482 1.00 98.25 99 PHE A C 1
ATOM 831 O O . PHE A 1 99 ? 1.802 -2.756 -7.354 1.00 98.25 99 PHE A O 1
ATOM 838 N N . PHE A 1 100 ? 2.504 -0.856 -6.383 1.00 98.38 100 PHE A N 1
ATOM 839 C CA . PHE A 1 100 ? 3.664 -0.661 -7.239 1.00 98.38 100 PHE A CA 1
ATOM 840 C C . PHE A 1 100 ? 4.933 -0.837 -6.422 1.00 98.38 100 PHE A C 1
ATOM 842 O O . PHE A 1 100 ? 5.121 -0.196 -5.385 1.00 98.38 100 PHE A O 1
ATOM 849 N N . ASP A 1 101 ? 5.820 -1.694 -6.910 1.00 97.75 101 ASP A N 1
ATOM 850 C CA . ASP A 1 101 ? 7.194 -1.685 -6.444 1.00 97.75 101 ASP A CA 1
ATOM 851 C C . ASP A 1 101 ? 7.904 -0.383 -6.855 1.00 97.75 101 ASP A C 1
ATOM 853 O O . ASP A 1 101 ? 7.467 0.335 -7.760 1.00 97.75 101 ASP A O 1
ATOM 857 N N . MET A 1 102 ? 8.998 -0.051 -6.171 1.00 95.56 102 MET A N 1
ATOM 858 C CA . MET A 1 102 ? 9.812 1.115 -6.520 1.00 95.56 102 MET A CA 1
ATOM 859 C C . MET A 1 102 ? 10.996 0.734 -7.398 1.00 95.56 102 MET A C 1
ATOM 861 O O . MET A 1 102 ? 11.184 1.306 -8.475 1.00 95.56 102 MET A O 1
ATOM 865 N N . ASP A 1 103 ? 11.813 -0.195 -6.917 1.00 93.06 103 ASP A N 1
ATOM 866 C CA . ASP A 1 103 ? 13.161 -0.431 -7.409 1.00 93.06 103 ASP A CA 1
ATOM 867 C C . ASP A 1 103 ? 13.128 -1.377 -8.611 1.00 93.06 103 ASP A C 1
ATOM 869 O O . ASP A 1 103 ? 12.933 -2.569 -8.472 1.00 93.06 103 ASP A O 1
ATOM 873 N N . GLY A 1 104 ? 13.347 -0.853 -9.816 1.00 92.88 104 GLY A N 1
ATOM 874 C CA . GLY A 1 104 ? 13.199 -1.614 -11.059 1.00 92.88 104 GLY A CA 1
ATOM 875 C C . GLY A 1 104 ? 11.836 -1.433 -11.733 1.00 92.88 104 GLY A C 1
ATOM 876 O O . GLY A 1 104 ? 11.671 -1.900 -12.864 1.00 92.88 104 GLY A O 1
ATOM 877 N N . VAL A 1 105 ? 10.908 -0.703 -11.093 1.00 96.50 105 VAL A N 1
ATOM 878 C CA . VAL A 1 105 ? 9.585 -0.330 -11.629 1.00 96.50 105 VAL A CA 1
ATOM 879 C C . VAL A 1 105 ? 9.445 1.183 -11.793 1.00 96.50 105 VAL A C 1
ATOM 881 O O . VAL A 1 105 ? 9.389 1.673 -12.919 1.00 96.50 105 VAL A O 1
ATOM 884 N N . LEU A 1 106 ? 9.413 1.949 -10.696 1.00 97.31 106 LEU A N 1
ATOM 885 C CA . LEU A 1 106 ? 9.350 3.418 -10.734 1.00 97.31 106 LEU A CA 1
ATOM 886 C C . LEU A 1 106 ? 10.734 4.039 -10.944 1.00 97.31 106 LEU A C 1
ATOM 888 O O . LEU A 1 106 ? 10.867 5.058 -11.629 1.00 97.31 106 LEU A O 1
ATOM 892 N N . PHE A 1 107 ? 11.768 3.397 -10.405 1.00 96.25 107 PHE A N 1
ATOM 893 C CA . PHE A 1 107 ? 13.163 3.813 -10.483 1.00 96.25 107 PHE A CA 1
ATOM 894 C C . PHE A 1 107 ? 13.990 2.767 -11.213 1.00 96.25 107 PHE A C 1
ATOM 896 O O . PHE A 1 107 ? 13.747 1.569 -11.111 1.00 96.25 107 PHE A O 1
ATOM 903 N N . LYS A 1 108 ? 14.984 3.219 -11.966 1.00 93.25 108 LYS A N 1
ATOM 904 C CA . LYS A 1 108 ? 15.937 2.349 -12.645 1.00 93.25 108 LYS A CA 1
ATOM 905 C C . LYS A 1 108 ? 17.021 1.979 -11.652 1.00 93.25 108 LYS A C 1
ATOM 907 O O . LYS A 1 108 ? 17.814 2.840 -11.277 1.00 93.25 108 LYS A O 1
ATOM 912 N N . LEU A 1 109 ? 17.069 0.712 -11.268 1.00 84.81 109 LEU A N 1
ATOM 913 C CA . LEU A 1 109 ? 18.195 0.192 -10.506 1.00 84.81 109 LEU A CA 1
ATOM 914 C C . LEU A 1 109 ? 19.486 0.270 -11.323 1.00 84.81 109 LEU A C 1
ATOM 916 O O . LEU A 1 109 ? 19.492 0.012 -12.532 1.00 84.81 109 LEU A O 1
ATOM 920 N N . ASP A 1 110 ? 20.583 0.602 -10.646 1.00 80.75 110 ASP A N 1
ATOM 921 C CA . ASP A 1 110 ? 21.910 0.509 -11.234 1.00 80.75 110 ASP A CA 1
ATOM 922 C C . ASP A 1 110 ? 22.308 -0.969 -11.359 1.00 80.75 110 ASP A C 1
ATOM 924 O O . ASP A 1 110 ? 22.590 -1.667 -10.387 1.00 80.75 110 ASP A O 1
ATOM 928 N N . ASN A 1 111 ? 22.309 -1.461 -12.596 1.00 69.00 111 ASN A N 1
ATOM 929 C CA . ASN A 1 111 ? 22.650 -2.842 -12.925 1.00 69.00 111 ASN A CA 1
ATOM 930 C C . ASN A 1 111 ? 24.158 -3.106 -12.995 1.00 69.00 111 ASN A C 1
ATOM 932 O O . ASN A 1 111 ? 24.561 -4.228 -13.311 1.00 69.00 111 ASN A O 1
ATOM 936 N N . THR A 1 112 ? 24.984 -2.089 -12.752 1.00 73.56 112 THR A N 1
ATOM 937 C CA . THR A 1 112 ? 26.440 -2.227 -12.678 1.00 73.56 112 THR A CA 1
ATOM 938 C C . THR A 1 112 ? 26.921 -2.555 -11.269 1.00 73.56 112 THR A C 1
ATOM 940 O O . THR A 1 112 ? 28.085 -2.920 -11.095 1.00 73.56 112 THR A O 1
ATOM 943 N N . LEU A 1 113 ? 26.027 -2.496 -10.276 1.00 76.88 113 LEU A N 1
ATOM 944 C CA . LEU A 1 113 ? 26.341 -2.847 -8.901 1.00 76.88 113 LEU A CA 1
ATOM 945 C C . LEU A 1 113 ? 26.745 -4.316 -8.776 1.00 76.88 113 LEU A C 1
ATOM 947 O O . LEU A 1 113 ? 25.998 -5.232 -9.115 1.00 76.88 113 LEU A O 1
ATOM 951 N N . THR A 1 114 ? 27.942 -4.535 -8.238 1.00 76.50 114 THR A N 1
ATOM 952 C CA . THR A 1 114 ? 28.476 -5.870 -7.936 1.00 76.50 114 THR A CA 1
ATOM 953 C C . THR A 1 114 ? 28.439 -6.208 -6.444 1.00 76.50 114 THR A C 1
ATOM 955 O O . THR A 1 114 ? 28.776 -7.329 -6.069 1.00 76.50 114 THR A O 1
ATOM 958 N N . SER A 1 115 ? 28.064 -5.253 -5.588 1.00 83.50 115 SER A N 1
ATOM 959 C CA . SER A 1 115 ? 27.930 -5.403 -4.135 1.00 83.50 115 SER A CA 1
ATOM 960 C C . SER A 1 115 ? 26.726 -4.605 -3.622 1.00 83.50 115 SER A C 1
ATOM 962 O O . SER A 1 115 ? 26.172 -3.771 -4.337 1.00 83.50 115 SER A O 1
ATOM 964 N N . LEU A 1 116 ? 26.315 -4.872 -2.378 1.00 83.88 116 LEU A N 1
ATOM 965 C CA . LEU A 1 116 ? 25.250 -4.120 -1.703 1.00 83.88 116 LEU A CA 1
ATOM 966 C C . LEU A 1 116 ? 25.750 -2.809 -1.076 1.00 83.88 116 LEU A C 1
ATOM 968 O O . LEU A 1 116 ? 24.930 -2.026 -0.618 1.00 83.88 116 LEU A O 1
ATOM 972 N N . GLU A 1 117 ? 27.067 -2.570 -1.031 1.00 87.12 117 GLU A N 1
ATOM 973 C CA . GLU A 1 117 ? 27.669 -1.415 -0.341 1.00 87.12 117 GLU A CA 1
ATOM 974 C C . GLU A 1 117 ? 27.072 -0.074 -0.799 1.00 87.12 117 GLU A C 1
ATOM 976 O O . GLU A 1 117 ? 26.727 0.721 0.074 1.00 87.12 117 GLU A O 1
ATOM 981 N N . PRO A 1 118 ? 26.822 0.164 -2.105 1.00 86.62 118 PRO A N 1
ATOM 982 C CA . PRO A 1 118 ? 26.252 1.435 -2.555 1.00 86.62 118 PRO A CA 1
ATOM 983 C C . PRO A 1 118 ? 24.828 1.690 -2.054 1.00 86.62 118 PRO A C 1
ATOM 985 O O . PRO A 1 118 ? 24.428 2.839 -1.921 1.00 86.62 118 PRO A O 1
ATOM 988 N N . LEU A 1 119 ? 24.073 0.645 -1.692 1.00 88.50 119 LEU A N 1
ATOM 989 C CA . LEU A 1 119 ? 22.731 0.795 -1.113 1.00 88.50 119 LEU A CA 1
ATOM 990 C C . LEU A 1 119 ? 22.763 1.386 0.311 1.00 88.50 119 LEU A C 1
ATOM 992 O O . LEU A 1 119 ? 21.728 1.798 0.835 1.00 88.50 119 LEU A O 1
ATOM 996 N N . TYR A 1 120 ? 23.936 1.410 0.952 1.00 91.69 120 TYR A N 1
ATOM 997 C CA . TYR A 1 120 ? 24.153 2.023 2.264 1.00 91.69 120 TYR A CA 1
ATOM 998 C C . TYR A 1 120 ? 24.680 3.462 2.176 1.00 91.69 120 TYR A C 1
ATOM 1000 O O . TYR A 1 120 ? 24.841 4.106 3.215 1.00 91.69 120 TYR A O 1
ATOM 1008 N N . GLU A 1 121 ? 24.970 3.966 0.974 1.00 92.44 121 GLU A N 1
ATOM 1009 C CA . GLU A 1 121 ? 25.507 5.311 0.775 1.00 92.44 121 GLU A CA 1
ATOM 1010 C C . GLU A 1 121 ? 24.394 6.366 0.743 1.00 92.44 121 GLU A C 1
ATOM 1012 O O . GLU A 1 121 ? 23.337 6.174 0.138 1.00 92.44 121 GLU A O 1
ATOM 1017 N N . GLU A 1 122 ? 24.653 7.507 1.385 1.00 95.31 122 GLU A N 1
ATOM 1018 C CA . GLU A 1 122 ? 23.772 8.673 1.323 1.00 95.31 122 GLU A CA 1
ATOM 1019 C C . GLU A 1 122 ? 23.645 9.166 -0.125 1.00 95.31 122 GLU A C 1
ATOM 1021 O O . GLU A 1 122 ? 24.624 9.336 -0.856 1.00 95.31 122 GLU A O 1
ATOM 1026 N N . GLY A 1 123 ? 22.414 9.425 -0.533 1.00 94.00 123 GLY A N 1
ATOM 1027 C CA . GLY A 1 123 ? 22.026 9.899 -1.846 1.00 94.00 123 GLY A CA 1
ATOM 1028 C C . GLY A 1 123 ? 21.826 8.793 -2.875 1.00 94.00 123 GLY A C 1
ATOM 1029 O O . GLY A 1 123 ? 21.467 9.123 -4.007 1.00 94.00 123 GLY A O 1
ATOM 1030 N N . TYR A 1 124 ? 22.046 7.515 -2.548 1.00 93.62 124 TYR A N 1
ATOM 1031 C CA . TYR A 1 124 ? 21.879 6.441 -3.527 1.00 93.62 124 TYR A CA 1
ATOM 1032 C C . TYR A 1 124 ? 20.448 6.406 -4.078 1.00 93.62 124 TYR A C 1
ATOM 1034 O O . TYR A 1 124 ? 20.251 6.583 -5.282 1.00 93.62 124 TYR A O 1
ATOM 1042 N N . PHE A 1 125 ? 19.441 6.256 -3.210 1.00 93.44 125 PHE A N 1
ATOM 1043 C CA . PHE A 1 125 ? 18.041 6.153 -3.636 1.00 93.44 125 PHE A CA 1
ATOM 1044 C C . PHE A 1 125 ? 17.520 7.492 -4.153 1.00 93.44 125 PHE A C 1
ATOM 1046 O O . PHE A 1 125 ? 16.763 7.526 -5.125 1.00 93.44 125 PHE A O 1
ATOM 1053 N N . LYS A 1 126 ? 17.991 8.600 -3.566 1.00 93.19 126 LYS A N 1
ATOM 1054 C CA . LYS A 1 126 ? 17.634 9.958 -3.994 1.00 93.19 126 LYS A CA 1
ATOM 1055 C C . LYS A 1 126 ? 17.988 10.264 -5.449 1.00 93.19 126 LYS A C 1
ATOM 1057 O O . LYS A 1 126 ? 17.278 11.015 -6.116 1.00 93.19 126 LYS A O 1
ATOM 1062 N N . ASN A 1 127 ? 19.090 9.703 -5.942 1.00 93.56 127 ASN A N 1
ATOM 1063 C CA . ASN A 1 127 ? 19.629 10.025 -7.262 1.00 93.56 127 ASN A CA 1
ATOM 1064 C C . ASN A 1 127 ? 19.271 8.996 -8.348 1.00 93.56 127 ASN A C 1
ATOM 1066 O O . ASN A 1 127 ? 19.705 9.154 -9.495 1.00 93.56 127 ASN A O 1
ATOM 1070 N N . LEU A 1 128 ? 18.481 7.961 -8.030 1.00 93.88 128 LEU A N 1
ATOM 1071 C CA . LEU A 1 128 ? 18.083 6.964 -9.022 1.00 93.88 128 LEU A CA 1
ATOM 1072 C C . LEU A 1 128 ? 17.234 7.599 -10.138 1.00 93.88 128 LEU A C 1
ATOM 1074 O O . LEU A 1 128 ? 16.261 8.312 -9.871 1.00 93.88 128 LEU A O 1
ATOM 1078 N N . PRO A 1 129 ? 17.543 7.332 -11.419 1.00 94.81 129 PRO A N 1
ATOM 1079 C CA . PRO A 1 129 ? 16.749 7.864 -12.512 1.00 94.81 129 PRO A CA 1
ATOM 1080 C C . PRO A 1 129 ? 15.398 7.151 -12.599 1.00 94.81 129 PRO A C 1
ATOM 1082 O O . PRO A 1 129 ? 15.308 5.934 -12.479 1.00 94.81 129 PRO A O 1
ATOM 1085 N N . THR A 1 130 ? 14.336 7.892 -12.899 1.00 96.06 130 THR A N 1
ATOM 1086 C CA . THR A 1 130 ? 12.981 7.331 -12.970 1.00 96.06 130 THR A CA 1
ATOM 1087 C C . THR A 1 130 ? 12.676 6.614 -14.291 1.00 96.06 130 THR A C 1
ATOM 1089 O O . THR A 1 130 ? 13.167 6.966 -15.376 1.00 96.06 130 THR A O 1
ATOM 1092 N N . HIS A 1 131 ? 11.779 5.630 -14.229 1.00 95.88 131 HIS A N 1
ATOM 1093 C CA . HIS A 1 131 ? 11.032 5.120 -15.375 1.00 95.88 131 HIS A CA 1
ATOM 1094 C C . HIS A 1 131 ? 9.865 6.066 -15.675 1.00 95.88 131 HIS A C 1
ATOM 1096 O O . HIS A 1 131 ? 8.775 5.950 -15.122 1.00 95.88 131 HIS A O 1
ATOM 1102 N N . ARG A 1 132 ? 10.097 7.027 -16.577 1.00 95.38 132 ARG A N 1
ATOM 1103 C CA . ARG A 1 132 ? 9.150 8.119 -16.878 1.00 95.38 132 ARG A CA 1
ATOM 1104 C C . ARG A 1 132 ? 7.717 7.662 -17.173 1.00 95.38 132 ARG A C 1
ATOM 1106 O O . ARG A 1 132 ? 6.784 8.329 -16.742 1.00 95.38 132 ARG A O 1
ATOM 1113 N N . LEU A 1 133 ? 7.543 6.564 -17.910 1.00 96.38 133 LEU A N 1
ATOM 1114 C CA . LEU A 1 133 ? 6.216 6.045 -18.259 1.00 96.38 133 LEU A CA 1
ATOM 1115 C C . LEU A 1 133 ? 5.501 5.446 -17.041 1.00 96.38 133 LEU A C 1
ATOM 1117 O O . LEU A 1 133 ? 4.320 5.722 -16.850 1.00 96.38 133 LEU A O 1
ATOM 1121 N N . ALA A 1 134 ? 6.218 4.713 -16.184 1.00 96.88 134 ALA A N 1
ATOM 1122 C CA . ALA A 1 134 ? 5.670 4.162 -14.945 1.00 96.88 134 ALA A CA 1
ATOM 1123 C C . ALA A 1 134 ? 5.281 5.274 -13.957 1.00 96.88 134 ALA A C 1
ATOM 1125 O O . ALA A 1 134 ? 4.165 5.275 -13.445 1.00 96.88 134 ALA A O 1
ATOM 1126 N N . VAL A 1 135 ? 6.148 6.280 -13.775 1.00 97.38 135 VAL A N 1
ATOM 1127 C CA . VAL A 1 135 ? 5.847 7.469 -12.954 1.00 97.38 135 VAL A CA 1
ATOM 1128 C C . VAL A 1 135 ? 4.602 8.192 -13.463 1.00 97.38 135 VAL A C 1
ATOM 1130 O O . VAL A 1 135 ? 3.717 8.520 -12.679 1.00 97.38 135 VAL A O 1
ATOM 1133 N N . ARG A 1 136 ? 4.497 8.409 -14.779 1.00 96.00 136 ARG A N 1
ATOM 1134 C CA . ARG A 1 136 ? 3.316 9.043 -15.373 1.00 96.00 136 ARG A CA 1
ATOM 1135 C C . ARG A 1 136 ? 2.048 8.214 -15.151 1.00 96.00 136 ARG A C 1
ATOM 1137 O O . ARG A 1 136 ? 1.013 8.782 -14.828 1.00 96.00 136 ARG A O 1
ATOM 1144 N N . CYS A 1 137 ? 2.130 6.893 -15.305 1.00 95.69 137 CYS A N 1
ATOM 1145 C CA . CYS A 1 137 ? 1.004 6.000 -15.043 1.00 95.69 137 CYS A CA 1
ATOM 1146 C C . CYS A 1 137 ? 0.526 6.122 -13.592 1.00 95.69 137 CYS A C 1
ATOM 1148 O O . CYS A 1 137 ? -0.663 6.320 -13.359 1.00 95.69 137 CYS A O 1
ATOM 1150 N N . LEU A 1 138 ? 1.449 6.085 -12.625 1.00 96.69 138 LEU A N 1
ATOM 1151 C CA . LEU A 1 138 ? 1.109 6.231 -11.211 1.00 96.69 138 LEU A CA 1
ATOM 1152 C C . LEU A 1 138 ? 0.470 7.597 -10.913 1.00 96.69 138 LEU A C 1
ATOM 1154 O O . LEU A 1 138 ? -0.520 7.658 -10.192 1.00 96.69 138 LEU A O 1
ATOM 1158 N N . GLN A 1 139 ? 0.982 8.686 -11.504 1.00 96.38 139 GLN A N 1
ATOM 1159 C CA . GLN A 1 139 ? 0.375 10.022 -11.387 1.00 96.38 139 GLN A CA 1
ATOM 1160 C C . GLN A 1 139 ? -1.066 10.046 -11.905 1.00 96.38 139 GLN A C 1
ATOM 1162 O O . GLN A 1 139 ? -1.934 10.634 -11.267 1.00 96.38 139 GLN A O 1
ATOM 1167 N N . GLU A 1 140 ? -1.330 9.411 -13.048 1.00 94.94 140 GLU A N 1
ATOM 1168 C CA . GLU A 1 140 ? -2.677 9.335 -13.621 1.00 94.94 140 GLU A CA 1
ATOM 1169 C C . GLU A 1 140 ? -3.621 8.508 -12.726 1.00 94.94 140 GLU A C 1
ATOM 1171 O O . GLU A 1 140 ? -4.758 8.924 -12.511 1.00 94.94 140 GLU A O 1
ATOM 1176 N N . MET A 1 141 ? -3.144 7.414 -12.120 1.00 95.12 141 MET A N 1
ATOM 1177 C CA . MET A 1 141 ? -3.928 6.614 -11.166 1.00 95.12 141 MET A CA 1
ATOM 1178 C C . MET A 1 141 ? -4.214 7.364 -9.857 1.00 95.12 141 MET A C 1
ATOM 1180 O O . MET A 1 141 ? -5.338 7.326 -9.363 1.00 95.12 141 MET A O 1
ATOM 1184 N N . LEU A 1 142 ? -3.236 8.108 -9.329 1.00 95.88 142 LEU A N 1
ATOM 1185 C CA . LEU A 1 142 ? -3.400 8.939 -8.129 1.00 95.88 142 LEU A CA 1
ATOM 1186 C C . LEU A 1 142 ? -4.405 10.086 -8.320 1.00 95.88 142 LEU A C 1
ATOM 1188 O O . LEU A 1 142 ? -4.946 10.589 -7.343 1.00 95.88 142 LEU A O 1
ATOM 1192 N N . ILE A 1 143 ? -4.657 10.522 -9.558 1.00 94.44 143 ILE A N 1
ATOM 1193 C CA . ILE A 1 143 ? -5.706 11.512 -9.857 1.00 94.44 143 ILE A CA 1
ATOM 1194 C C . ILE A 1 143 ? -7.102 10.875 -9.800 1.00 94.44 143 ILE A C 1
ATOM 1196 O O . ILE A 1 143 ? -8.072 11.572 -9.504 1.00 94.44 143 ILE A O 1
ATOM 1200 N N . GLN A 1 144 ? -7.212 9.585 -10.123 1.00 91.19 144 GLN A N 1
ATOM 1201 C CA . GLN A 1 144 ? -8.490 8.883 -10.217 1.00 91.19 144 GLN A CA 1
ATOM 1202 C C . GLN A 1 144 ? -8.943 8.332 -8.866 1.00 91.19 144 GLN A C 1
ATOM 1204 O O . GLN A 1 144 ? -10.028 8.684 -8.416 1.00 91.19 144 GLN A O 1
ATOM 1209 N N . ASP A 1 145 ? -8.102 7.517 -8.227 1.00 90.69 145 ASP A N 1
ATOM 1210 C CA . ASP A 1 145 ? -8.421 6.800 -6.988 1.00 90.69 145 ASP A CA 1
ATOM 1211 C C . ASP A 1 145 ? -7.177 6.750 -6.072 1.00 90.69 145 ASP A C 1
ATOM 1213 O O . ASP A 1 145 ? -6.567 5.685 -5.900 1.00 90.69 145 ASP A O 1
ATOM 1217 N N . PRO A 1 146 ? -6.736 7.892 -5.503 1.00 92.69 146 PRO A N 1
ATOM 1218 C CA . PRO A 1 146 ? -5.495 7.970 -4.730 1.00 92.69 146 PRO A CA 1
ATOM 1219 C C . PRO A 1 146 ? -5.462 7.012 -3.538 1.00 92.69 146 PRO A C 1
ATOM 1221 O O . PRO A 1 146 ? -4.409 6.467 -3.206 1.00 92.69 146 PRO A O 1
ATOM 1224 N N . GLU A 1 147 ? -6.614 6.740 -2.929 1.00 91.44 147 GLU A N 1
ATOM 1225 C CA . GLU A 1 147 ? -6.733 5.855 -1.773 1.00 91.44 147 GLU A CA 1
ATOM 1226 C C . GLU A 1 147 ? -6.493 4.375 -2.114 1.00 91.44 147 GLU A C 1
ATOM 1228 O O . GLU A 1 147 ? -6.411 3.530 -1.221 1.00 91.44 147 GLU A O 1
ATOM 1233 N N . GLN A 1 148 ? -6.397 4.036 -3.401 1.00 94.56 148 GLN A N 1
ATOM 1234 C CA . GLN A 1 148 ? -6.213 2.671 -3.898 1.00 94.56 148 GLN A CA 1
ATOM 1235 C C . GLN A 1 148 ? -4.856 2.418 -4.521 1.00 94.56 148 GLN A C 1
ATOM 1237 O O . GLN A 1 148 ? -4.571 1.288 -4.920 1.00 94.56 148 GLN A O 1
ATOM 1242 N N . VAL A 1 149 ? -4.010 3.439 -4.555 1.00 96.31 149 VAL A N 1
ATOM 1243 C CA . VAL A 1 149 ? -2.642 3.338 -5.035 1.00 96.31 149 VAL A CA 1
ATOM 1244 C C . VAL A 1 149 ? -1.707 3.207 -3.840 1.00 96.31 149 VAL A C 1
ATOM 1246 O O . VAL A 1 149 ? -1.680 4.060 -2.955 1.00 96.31 149 VAL A O 1
ATOM 1249 N N . TYR A 1 150 ? -0.922 2.136 -3.847 1.00 97.44 150 TYR A N 1
ATOM 1250 C CA . TYR A 1 150 ? 0.046 1.791 -2.820 1.00 97.44 150 TYR A CA 1
ATOM 1251 C C . TYR A 1 150 ? 1.437 1.674 -3.425 1.00 97.44 150 TYR A C 1
ATOM 1253 O O . TYR A 1 150 ? 1.618 1.142 -4.523 1.00 97.44 150 TYR A O 1
ATOM 1261 N N . ILE A 1 151 ? 2.431 2.108 -2.660 1.00 98.12 151 ILE A N 1
ATOM 1262 C CA . ILE A 1 151 ? 3.822 1.747 -2.894 1.00 98.12 151 ILE A CA 1
ATOM 1263 C C . ILE A 1 151 ? 4.167 0.595 -1.964 1.00 98.12 151 ILE A C 1
ATOM 1265 O O . ILE A 1 151 ? 3.915 0.668 -0.765 1.00 98.12 151 ILE A O 1
ATOM 1269 N N . LEU A 1 152 ? 4.753 -0.462 -2.516 1.00 98.06 152 LEU A N 1
ATOM 1270 C CA . LEU A 1 152 ? 5.174 -1.634 -1.763 1.00 98.06 152 LEU A CA 1
ATOM 1271 C C . LEU A 1 152 ? 6.580 -2.017 -2.204 1.00 98.06 152 LEU A C 1
ATOM 1273 O O . LEU A 1 152 ? 6.752 -2.739 -3.183 1.00 98.06 152 LEU A O 1
ATOM 1277 N N . SER A 1 153 ? 7.581 -1.518 -1.487 1.00 97.38 153 SER A N 1
ATOM 1278 C CA . SER A 1 153 ? 8.996 -1.660 -1.841 1.00 97.38 153 SER A CA 1
ATOM 1279 C C . SER A 1 153 ? 9.773 -2.248 -0.686 1.00 97.38 153 SER A C 1
ATOM 1281 O O . SER A 1 153 ? 9.512 -1.934 0.471 1.00 97.38 153 SER A O 1
ATOM 1283 N N . HIS A 1 154 ? 10.800 -3.031 -0.997 1.00 95.62 154 HIS A N 1
ATOM 1284 C CA . HIS A 1 154 ? 11.804 -3.349 0.007 1.00 95.62 154 HIS A CA 1
ATOM 1285 C C . HIS A 1 154 ? 12.671 -2.126 0.322 1.00 95.62 154 HIS A C 1
ATOM 1287 O O . HIS A 1 154 ? 12.843 -1.237 -0.519 1.00 95.62 154 HIS A O 1
ATOM 1293 N N . TYR A 1 155 ? 13.234 -2.094 1.524 1.00 94.12 155 TYR A N 1
ATOM 1294 C CA . TYR A 1 155 ? 14.316 -1.188 1.889 1.00 94.12 155 TYR A CA 1
ATOM 1295 C C . TYR A 1 155 ? 15.402 -1.951 2.645 1.00 94.12 155 TYR A C 1
ATOM 1297 O O . TYR A 1 155 ? 15.139 -2.927 3.350 1.00 94.12 155 TYR A O 1
ATOM 1305 N N . ILE A 1 156 ? 16.645 -1.520 2.457 1.00 92.31 156 ILE A N 1
ATOM 1306 C CA . ILE A 1 156 ? 17.780 -2.037 3.214 1.00 92.31 156 ILE A CA 1
ATOM 1307 C C . ILE A 1 156 ? 17.889 -1.272 4.531 1.00 92.31 156 ILE A C 1
ATOM 1309 O O . ILE A 1 156 ? 17.610 -0.075 4.565 1.00 92.31 156 ILE A O 1
ATOM 1313 N N . ASP A 1 157 ? 18.307 -1.948 5.599 1.00 91.38 157 ASP A N 1
ATOM 1314 C CA . ASP A 1 157 ? 18.526 -1.321 6.906 1.00 91.38 157 ASP A CA 1
ATOM 1315 C C . ASP A 1 157 ? 19.781 -0.433 6.873 1.00 91.38 157 ASP A C 1
ATOM 1317 O O . ASP A 1 157 ? 20.875 -0.826 7.285 1.00 91.38 157 ASP A O 1
ATOM 1321 N N . SER A 1 158 ? 19.635 0.751 6.279 1.00 92.31 158 SER A N 1
ATOM 1322 C CA . SER A 1 158 ? 20.624 1.821 6.277 1.00 92.31 158 SER A CA 1
ATOM 1323 C C . SER A 1 158 ? 20.021 3.091 6.884 1.00 92.31 158 SER A C 1
ATOM 1325 O O . SER A 1 158 ? 18.805 3.287 6.815 1.00 92.31 158 SER A O 1
ATOM 1327 N N . PRO A 1 159 ? 20.851 4.006 7.422 1.00 92.44 159 PRO A N 1
ATOM 1328 C CA . PRO A 1 159 ? 20.368 5.271 7.981 1.00 92.44 159 PRO A CA 1
ATOM 1329 C C . PRO A 1 159 ? 19.647 6.183 6.977 1.00 92.44 159 PRO A C 1
ATOM 1331 O O . PRO A 1 159 ? 19.043 7.166 7.392 1.00 92.44 159 PRO A O 1
ATOM 1334 N N . PHE A 1 160 ? 19.743 5.891 5.676 1.00 94.88 160 PHE A N 1
ATOM 1335 C CA . PHE A 1 160 ? 19.299 6.778 4.601 1.00 94.88 160 PHE A CA 1
ATOM 1336 C C . PHE A 1 160 ? 18.172 6.179 3.753 1.00 94.88 160 PHE A C 1
ATOM 1338 O O . PHE A 1 160 ? 17.304 6.914 3.289 1.00 94.88 160 PHE A O 1
ATOM 1345 N N . ALA A 1 161 ? 18.151 4.855 3.559 1.00 93.69 161 ALA A N 1
ATOM 1346 C CA . ALA A 1 161 ? 17.327 4.209 2.535 1.00 93.69 161 ALA A CA 1
ATOM 1347 C C . ALA A 1 161 ? 15.827 4.479 2.688 1.00 93.69 161 ALA A C 1
ATOM 1349 O O . ALA A 1 161 ? 15.164 4.844 1.717 1.00 93.69 161 ALA A O 1
ATOM 1350 N N . GLU A 1 162 ? 15.286 4.309 3.897 1.00 94.88 162 GLU A N 1
ATOM 1351 C CA . GLU A 1 162 ? 13.869 4.568 4.156 1.00 94.88 162 GLU A CA 1
ATOM 1352 C C . GLU A 1 162 ? 13.525 6.048 3.943 1.00 94.88 162 GLU A C 1
ATOM 1354 O O . GLU A 1 162 ? 12.580 6.364 3.214 1.00 94.88 162 GLU A O 1
ATOM 1359 N N . GLN A 1 163 ? 14.304 6.950 4.546 1.00 95.62 163 GLN A N 1
ATOM 1360 C CA . GLN A 1 163 ? 14.047 8.385 4.470 1.00 95.62 163 GLN A CA 1
ATOM 1361 C C . GLN A 1 163 ? 14.095 8.881 3.019 1.00 95.62 163 GLN A C 1
ATOM 1363 O O . GLN A 1 163 ? 13.162 9.542 2.569 1.00 95.62 163 GLN A O 1
ATOM 1368 N N . GLU A 1 164 ? 15.131 8.518 2.262 1.00 96.75 164 GLU A N 1
ATOM 1369 C CA . GLU A 1 164 ? 15.282 8.941 0.867 1.00 96.75 164 GLU A CA 1
ATOM 1370 C C . GLU A 1 164 ? 14.161 8.418 -0.025 1.00 96.75 164 GLU A C 1
ATOM 1372 O O . GLU A 1 164 ? 13.621 9.173 -0.833 1.00 96.75 164 GLU A O 1
ATOM 1377 N N . LYS A 1 165 ? 13.771 7.146 0.131 1.00 96.44 165 LYS A N 1
ATOM 1378 C CA . LYS A 1 165 ? 12.649 6.579 -0.627 1.00 96.44 165 LYS A CA 1
ATOM 1379 C C . LYS A 1 165 ? 11.369 7.376 -0.388 1.00 96.44 165 LYS A C 1
ATOM 1381 O O . LYS A 1 165 ? 10.684 7.719 -1.351 1.00 96.44 165 LYS A O 1
ATOM 1386 N N . ARG A 1 166 ? 11.062 7.707 0.872 1.00 96.38 166 ARG A N 1
ATOM 1387 C CA . ARG A 1 166 ? 9.880 8.510 1.225 1.00 96.38 166 ARG A CA 1
ATOM 1388 C C . ARG A 1 166 ? 9.967 9.931 0.669 1.00 96.38 166 ARG A C 1
ATOM 1390 O O . ARG A 1 166 ? 9.003 10.395 0.068 1.00 96.38 166 ARG A O 1
ATOM 1397 N N . GLU A 1 167 ? 11.113 10.597 0.811 1.00 96.38 167 GLU A N 1
ATOM 1398 C CA . GLU A 1 167 ? 11.322 11.958 0.298 1.00 96.38 167 GLU A CA 1
ATOM 1399 C C . GLU A 1 167 ? 11.096 12.036 -1.216 1.00 96.38 167 GLU A C 1
ATOM 1401 O O . GLU A 1 167 ? 10.316 12.867 -1.681 1.00 96.38 167 GLU A O 1
ATOM 1406 N N . VAL A 1 168 ? 11.708 11.135 -1.991 1.00 96.88 168 VAL A N 1
ATOM 1407 C CA . VAL A 1 168 ? 11.573 11.153 -3.455 1.00 96.88 168 VAL A CA 1
ATOM 1408 C C . VAL A 1 168 ? 10.142 10.833 -3.892 1.00 96.88 168 VAL A C 1
ATOM 1410 O O . VAL A 1 168 ? 9.634 11.448 -4.831 1.00 96.88 168 VAL A O 1
ATOM 1413 N N . LEU A 1 169 ? 9.463 9.895 -3.222 1.00 97.25 169 LEU A N 1
ATOM 1414 C CA . LEU A 1 169 ? 8.049 9.622 -3.496 1.00 97.25 169 LEU A CA 1
ATOM 1415 C C . LEU A 1 169 ? 7.184 10.856 -3.241 1.00 97.25 169 LEU A C 1
ATOM 1417 O O . LEU A 1 169 ? 6.358 11.190 -4.085 1.00 97.25 169 LEU A O 1
ATOM 1421 N N . GLN A 1 170 ? 7.397 11.554 -2.126 1.00 96.00 170 GLN A N 1
ATOM 1422 C CA . GLN A 1 170 ? 6.651 12.766 -1.796 1.00 96.00 170 GLN A CA 1
ATOM 1423 C C . GLN A 1 170 ? 6.917 13.899 -2.804 1.00 96.00 170 GLN A C 1
ATOM 1425 O O . GLN A 1 170 ? 5.996 14.636 -3.158 1.00 96.00 170 GLN A O 1
ATOM 1430 N N . GLU A 1 171 ? 8.156 14.031 -3.291 1.00 95.62 171 GLU A N 1
ATOM 1431 C CA . GLU A 1 171 ? 8.528 15.006 -4.324 1.00 95.62 171 GLU A CA 1
ATOM 1432 C C . GLU A 1 171 ? 7.859 14.706 -5.677 1.00 95.62 171 GLU A C 1
ATOM 1434 O O . GLU A 1 171 ? 7.362 15.619 -6.342 1.00 95.62 171 GLU A O 1
ATOM 1439 N N . LEU A 1 172 ? 7.828 13.436 -6.096 1.00 96.19 172 LEU A N 1
ATOM 1440 C CA . LEU A 1 172 ? 7.255 13.016 -7.383 1.00 96.19 172 LEU A CA 1
ATOM 1441 C C . LEU A 1 172 ? 5.724 12.914 -7.366 1.00 96.19 172 LEU A C 1
ATOM 1443 O O . LEU A 1 172 ? 5.078 13.146 -8.397 1.00 96.19 172 LEU A O 1
ATOM 1447 N N . PHE A 1 173 ? 5.155 12.563 -6.212 1.00 96.38 173 PHE A N 1
ATOM 1448 C CA . PHE A 1 173 ? 3.736 12.283 -6.012 1.00 96.38 173 PHE A CA 1
ATOM 1449 C C . PHE A 1 173 ? 3.196 13.019 -4.771 1.00 96.38 173 PHE A C 1
ATOM 1451 O O . PHE A 1 173 ? 2.874 12.388 -3.767 1.00 96.38 173 PHE A O 1
ATOM 1458 N N . PRO A 1 174 ? 3.023 14.354 -4.818 1.00 92.88 174 PRO A N 1
ATOM 1459 C CA . PRO A 1 174 ? 2.575 15.120 -3.651 1.00 92.88 174 PRO A CA 1
ATOM 1460 C C . PRO A 1 174 ? 1.198 14.721 -3.099 1.00 92.88 174 PRO A C 1
ATOM 1462 O O . PRO A 1 174 ? 0.886 15.052 -1.960 1.00 92.88 174 PRO A O 1
ATOM 1465 N N . SER A 1 175 ? 0.367 14.055 -3.909 1.00 90.00 175 SER A N 1
ATOM 1466 C CA . SER A 1 175 ? -0.964 13.558 -3.538 1.00 90.00 175 SER A CA 1
ATOM 1467 C C . SER A 1 175 ? -0.969 12.123 -3.003 1.00 90.00 175 SER A C 1
ATOM 1469 O O . SER A 1 175 ? -2.036 11.625 -2.658 1.00 90.00 175 SER A O 1
ATOM 1471 N N . LEU A 1 176 ? 0.178 11.438 -2.984 1.00 93.50 176 LEU A N 1
ATOM 1472 C CA . LEU A 1 176 ? 0.296 10.098 -2.418 1.00 93.50 176 LEU A CA 1
ATOM 1473 C C . LEU A 1 176 ? 0.254 10.189 -0.891 1.00 93.50 176 LEU A C 1
ATOM 1475 O O . LEU A 1 176 ? 1.042 10.917 -0.287 1.00 93.50 176 LEU A O 1
ATOM 1479 N N . ASP A 1 177 ? -0.641 9.424 -0.272 1.00 91.94 177 ASP A N 1
ATOM 1480 C CA . ASP A 1 177 ? -0.655 9.276 1.179 1.00 91.94 177 ASP A CA 1
ATOM 1481 C C . ASP A 1 177 ? 0.524 8.407 1.631 1.00 91.94 177 ASP A C 1
ATOM 1483 O O . ASP A 1 177 ? 0.734 7.304 1.122 1.00 91.94 177 ASP A O 1
ATOM 1487 N N . MET A 1 178 ? 1.295 8.882 2.607 1.00 91.12 178 MET A N 1
ATOM 1488 C CA . MET A 1 178 ? 2.439 8.139 3.133 1.00 91.12 178 MET A CA 1
ATOM 1489 C C . MET A 1 178 ? 2.045 6.880 3.913 1.00 91.12 178 MET A C 1
ATOM 1491 O O . MET A 1 178 ? 2.877 5.979 4.019 1.00 91.12 178 MET A O 1
ATOM 1495 N N . HIS A 1 179 ? 0.793 6.748 4.368 1.00 90.62 179 HIS A N 1
ATOM 1496 C CA . HIS A 1 179 ? 0.277 5.482 4.915 1.00 90.62 179 HIS A CA 1
ATOM 1497 C C . HIS A 1 179 ? 0.137 4.404 3.833 1.00 90.62 179 HIS A C 1
ATOM 1499 O O . HIS A 1 179 ? 0.223 3.212 4.124 1.00 90.62 179 HIS A O 1
ATOM 1505 N N . ASN A 1 180 ? -0.009 4.807 2.567 1.00 94.00 180 ASN A N 1
ATOM 1506 C CA . ASN A 1 180 ? -0.009 3.892 1.430 1.00 94.00 180 ASN A CA 1
ATOM 1507 C C . ASN A 1 180 ? 1.415 3.567 0.937 1.00 94.00 180 ASN A C 1
ATOM 1509 O O . ASN A 1 180 ? 1.569 2.815 -0.026 1.00 94.00 180 ASN A O 1
ATOM 1513 N N . VAL A 1 181 ? 2.461 4.102 1.584 1.00 95.81 181 VAL A N 1
ATOM 1514 C CA . VAL A 1 181 ? 3.868 3.774 1.313 1.00 95.81 181 VAL A CA 1
ATOM 1515 C C . VAL A 1 181 ? 4.364 2.744 2.320 1.00 95.81 181 VAL A C 1
ATOM 1517 O O . VAL A 1 181 ? 4.777 3.067 3.437 1.00 95.81 181 VAL A O 1
ATOM 1520 N N . ILE A 1 182 ? 4.355 1.489 1.883 1.00 95.69 182 ILE A N 1
ATOM 1521 C CA . ILE A 1 182 ? 4.716 0.317 2.670 1.00 95.69 182 ILE A CA 1
ATOM 1522 C C . ILE A 1 182 ? 6.151 -0.076 2.319 1.00 95.69 182 ILE A C 1
ATOM 1524 O O . ILE A 1 182 ? 6.434 -0.612 1.241 1.00 95.69 182 ILE A O 1
ATOM 1528 N N . LEU A 1 183 ? 7.067 0.209 3.242 1.00 96.19 183 LEU A N 1
ATOM 1529 C CA . LEU A 1 183 ? 8.471 -0.165 3.126 1.00 96.19 183 LEU A CA 1
ATOM 1530 C C . LEU A 1 183 ? 8.729 -1.438 3.929 1.00 96.19 183 LEU A C 1
ATOM 1532 O O . LEU A 1 183 ? 8.545 -1.475 5.141 1.00 96.19 183 LEU A O 1
ATOM 1536 N N . VAL A 1 184 ? 9.133 -2.489 3.223 1.00 95.94 184 VAL A N 1
ATOM 1537 C CA . VAL A 1 184 ? 9.316 -3.839 3.763 1.00 95.94 184 VAL A CA 1
ATOM 1538 C C . VAL A 1 184 ? 10.802 -4.075 4.040 1.00 95.94 184 VAL A C 1
ATOM 1540 O O . VAL A 1 184 ? 11.614 -3.872 3.131 1.00 95.94 184 VAL A O 1
ATOM 1543 N N . PRO A 1 185 ? 11.199 -4.518 5.244 1.00 95.25 185 PRO A N 1
ATOM 1544 C CA . PRO A 1 185 ? 12.591 -4.848 5.519 1.00 95.25 185 PRO A CA 1
ATOM 1545 C C . PRO A 1 185 ? 13.137 -5.871 4.518 1.00 95.25 185 PRO A C 1
ATOM 1547 O O . PRO A 1 185 ? 12.474 -6.850 4.161 1.00 95.25 185 PRO A O 1
ATOM 1550 N N . TYR A 1 186 ? 14.355 -5.643 4.031 1.00 91.44 186 TYR A N 1
ATOM 1551 C CA . TYR A 1 186 ? 14.982 -6.539 3.066 1.00 91.44 186 TYR A CA 1
ATOM 1552 C C . TYR A 1 186 ? 15.069 -7.979 3.599 1.00 91.44 186 TYR A C 1
ATOM 1554 O O . TYR A 1 186 ? 15.604 -8.230 4.678 1.00 91.44 186 TYR A O 1
ATOM 1562 N N . GLY A 1 187 ? 14.582 -8.932 2.802 1.00 90.19 187 GLY A N 1
ATOM 1563 C CA . GLY A 1 187 ? 14.527 -10.353 3.155 1.00 90.19 187 GLY A CA 1
ATOM 1564 C C . GLY A 1 187 ? 13.173 -10.821 3.692 1.00 90.19 187 GLY A C 1
ATOM 1565 O O . GLY A 1 187 ? 12.963 -12.028 3.802 1.00 90.19 187 GLY A O 1
ATOM 1566 N N . GLU A 1 188 ? 12.246 -9.904 3.969 1.00 94.56 188 GLU A N 1
ATOM 1567 C CA . GLU A 1 188 ? 10.882 -10.242 4.378 1.00 94.56 188 GLU A CA 1
ATOM 1568 C C . GLU A 1 188 ? 9.906 -10.287 3.194 1.00 94.56 188 GLU A C 1
ATOM 1570 O O . GLU A 1 188 ? 10.152 -9.710 2.130 1.00 94.56 188 GLU A O 1
ATOM 1575 N N . SER A 1 189 ? 8.788 -11.000 3.357 1.00 94.69 189 SER A N 1
ATOM 1576 C CA . SER A 1 189 ? 7.781 -11.114 2.302 1.00 94.69 189 SER A CA 1
ATOM 1577 C C . SER A 1 189 ? 6.908 -9.865 2.239 1.00 94.69 189 SER A C 1
ATOM 1579 O O . SER A 1 189 ? 6.311 -9.460 3.234 1.00 94.69 189 SER A O 1
ATOM 1581 N N . LYS A 1 190 ? 6.729 -9.312 1.034 1.00 96.00 190 LYS A N 1
ATOM 1582 C CA . LYS A 1 190 ? 5.793 -8.203 0.781 1.00 96.00 190 LYS A CA 1
ATOM 1583 C C . LYS A 1 190 ? 4.361 -8.522 1.215 1.00 96.00 190 LYS A C 1
ATOM 1585 O O . LYS A 1 190 ? 3.624 -7.622 1.602 1.00 96.00 190 LYS A O 1
ATOM 1590 N N . THR A 1 191 ? 3.974 -9.795 1.169 1.00 94.19 191 THR A N 1
ATOM 1591 C CA . THR A 1 191 ? 2.616 -10.252 1.494 1.00 94.19 191 THR A CA 1
ATOM 1592 C C . THR A 1 191 ? 2.217 -10.008 2.941 1.00 94.19 191 THR A C 1
ATOM 1594 O O . THR A 1 191 ? 1.029 -9.876 3.224 1.00 94.19 191 THR A O 1
ATOM 1597 N N . ASP A 1 192 ? 3.195 -9.933 3.842 1.00 91.31 192 ASP A N 1
ATOM 1598 C CA . ASP A 1 192 ? 2.961 -9.885 5.287 1.00 91.31 192 ASP A CA 1
ATOM 1599 C C . ASP A 1 192 ? 2.712 -8.453 5.785 1.00 91.31 192 ASP A C 1
ATOM 1601 O O . ASP A 1 192 ? 2.239 -8.250 6.900 1.00 91.31 192 ASP A O 1
ATOM 1605 N N . TYR A 1 193 ? 2.991 -7.467 4.930 1.00 91.94 193 TYR A N 1
ATOM 1606 C CA . TYR A 1 193 ? 2.905 -6.038 5.228 1.00 91.94 193 TYR A CA 1
ATOM 1607 C C . TYR A 1 193 ? 1.712 -5.349 4.554 1.00 91.94 193 TYR A C 1
ATOM 1609 O O . TYR A 1 193 ? 1.471 -4.162 4.768 1.00 91.94 193 TYR A O 1
ATOM 1617 N N . VAL A 1 194 ? 0.954 -6.074 3.726 1.00 89.81 194 VAL A N 1
ATOM 1618 C CA . VAL A 1 194 ? -0.238 -5.532 3.065 1.00 89.81 194 VAL A CA 1
ATOM 1619 C C . VAL A 1 194 ? -1.337 -5.287 4.103 1.00 89.81 194 VAL A C 1
ATOM 1621 O O . VAL A 1 194 ? -1.573 -6.154 4.948 1.00 89.81 194 VAL A O 1
ATOM 1624 N N . PRO A 1 195 ? -2.087 -4.172 4.019 1.00 85.12 195 PRO A N 1
ATOM 1625 C CA . PRO A 1 195 ? -3.183 -3.913 4.937 1.00 85.12 195 PRO A CA 1
ATOM 1626 C C . PRO A 1 195 ? -4.211 -5.050 4.923 1.00 85.12 195 PRO A C 1
ATOM 1628 O O . PRO A 1 195 ? -4.826 -5.346 3.887 1.00 85.12 195 PRO A O 1
ATOM 1631 N N . ILE A 1 196 ? -4.415 -5.645 6.103 1.00 84.88 196 ILE A N 1
ATOM 1632 C CA . ILE A 1 196 ? -5.336 -6.750 6.415 1.00 84.88 196 ILE A CA 1
ATOM 1633 C C . ILE A 1 196 ? -4.941 -8.082 5.775 1.00 84.88 196 ILE A C 1
ATOM 1635 O O . ILE A 1 196 ? -4.659 -9.049 6.476 1.00 84.88 196 ILE A O 1
ATOM 1639 N N . ARG A 1 197 ? -5.007 -8.159 4.447 1.00 86.38 197 ARG A N 1
ATOM 1640 C CA . ARG A 1 197 ? -4.742 -9.364 3.651 1.00 86.38 197 ARG A CA 1
ATOM 1641 C C . ARG A 1 197 ? -4.749 -9.026 2.172 1.00 86.38 197 ARG A C 1
ATOM 1643 O O . ARG A 1 197 ? -5.395 -8.061 1.767 1.00 86.38 197 ARG A O 1
ATOM 1650 N N . ILE A 1 198 ? -4.137 -9.890 1.377 1.00 90.50 198 ILE A N 1
ATOM 1651 C CA . ILE A 1 198 ? -4.253 -9.864 -0.081 1.00 90.50 198 ILE A CA 1
ATOM 1652 C C . ILE A 1 198 ? -5.598 -10.476 -0.518 1.00 90.50 198 ILE A C 1
ATOM 1654 O O . ILE A 1 198 ? -6.125 -11.410 0.108 1.00 90.50 198 ILE A O 1
ATOM 1658 N N . LYS A 1 199 ? -6.172 -9.913 -1.583 1.00 89.06 199 LYS A N 1
ATOM 1659 C CA . LYS A 1 199 ? -7.385 -10.370 -2.274 1.00 89.06 199 LYS A CA 1
ATOM 1660 C C . LYS A 1 199 ? -7.188 -10.359 -3.794 1.00 89.06 199 LYS A C 1
ATOM 1662 O O . LYS A 1 199 ? -6.234 -9.802 -4.318 1.00 89.06 199 LYS A O 1
ATOM 1667 N N . GLU A 1 200 ? -8.115 -10.980 -4.505 1.00 88.31 200 GLU A N 1
ATOM 1668 C CA . GLU A 1 200 ? -8.011 -11.254 -5.946 1.00 88.31 200 GLU A CA 1
ATOM 1669 C C . GLU A 1 200 ? -8.000 -10.032 -6.867 1.00 88.31 200 GLU A C 1
ATOM 1671 O O . GLU A 1 200 ? -7.397 -10.090 -7.936 1.00 88.31 200 GLU A O 1
ATOM 1676 N N . ASN A 1 201 ? -8.602 -8.922 -6.442 1.00 91.00 201 ASN A N 1
ATOM 1677 C CA . ASN A 1 201 ? -8.524 -7.614 -7.099 1.00 91.00 201 ASN A CA 1
ATOM 1678 C C . ASN A 1 201 ? -7.437 -6.708 -6.489 1.00 91.00 201 ASN A C 1
ATOM 1680 O O . ASN A 1 201 ? -7.496 -5.487 -6.645 1.00 91.00 201 ASN A O 1
ATOM 1684 N N . ASP A 1 202 ? -6.457 -7.283 -5.788 1.00 95.06 202 ASP A N 1
ATOM 1685 C CA . ASP A 1 202 ? -5.212 -6.592 -5.477 1.00 95.06 202 ASP A CA 1
ATOM 1686 C C . ASP A 1 202 ? -4.149 -6.913 -6.525 1.00 95.06 202 ASP A C 1
ATOM 1688 O O . ASP A 1 202 ? -3.737 -8.064 -6.707 1.00 95.06 202 ASP A O 1
ATOM 1692 N N . PHE A 1 203 ? -3.658 -5.870 -7.175 1.00 97.44 203 PHE A N 1
ATOM 1693 C CA . PHE A 1 203 ? -2.696 -5.962 -8.258 1.00 97.44 203 PHE A CA 1
ATOM 1694 C C . PHE A 1 203 ? -1.311 -5.580 -7.761 1.00 97.44 203 PHE A C 1
ATOM 1696 O O . PHE A 1 203 ? -1.149 -4.489 -7.230 1.00 97.44 203 PHE A O 1
ATOM 1703 N N . LEU A 1 204 ? -0.312 -6.436 -7.967 1.00 98.38 204 LEU A N 1
ATOM 1704 C CA . LEU A 1 204 ? 1.091 -6.096 -7.731 1.00 98.38 204 LEU A CA 1
ATOM 1705 C C . LEU A 1 204 ? 1.813 -5.920 -9.065 1.00 98.38 204 LEU A C 1
ATOM 1707 O O . LEU A 1 204 ? 1.873 -6.860 -9.858 1.00 98.38 204 LEU A O 1
ATOM 1711 N N . VAL A 1 205 ? 2.391 -4.740 -9.281 1.00 98.31 205 VAL A N 1
ATOM 1712 C CA . VAL A 1 205 ? 3.313 -4.442 -10.380 1.00 98.31 205 VAL A CA 1
ATOM 1713 C C . VAL A 1 205 ? 4.733 -4.449 -9.823 1.00 98.31 205 VAL A C 1
ATOM 1715 O O . VAL A 1 205 ? 5.118 -3.546 -9.082 1.00 98.31 205 VAL A O 1
ATOM 1718 N N . ASP A 1 206 ? 5.501 -5.481 -10.164 1.00 97.75 206 ASP A N 1
ATOM 1719 C CA . ASP A 1 206 ? 6.821 -5.739 -9.578 1.00 97.75 206 ASP A CA 1
ATOM 1720 C C . ASP A 1 206 ? 7.782 -6.306 -10.631 1.00 97.75 206 ASP A C 1
ATOM 1722 O O . ASP A 1 206 ? 7.374 -6.960 -11.602 1.00 97.75 206 ASP A O 1
ATOM 1726 N N . ASP A 1 207 ? 9.071 -6.027 -10.468 1.00 95.06 207 ASP A N 1
ATOM 1727 C CA . ASP A 1 207 ? 10.123 -6.419 -11.396 1.00 95.06 207 ASP A CA 1
ATOM 1728 C C . ASP A 1 207 ? 10.856 -7.705 -10.955 1.00 95.06 207 ASP A C 1
ATOM 1730 O O . ASP A 1 207 ? 11.704 -8.211 -11.696 1.00 95.06 207 ASP A O 1
ATOM 1734 N N . TYR A 1 208 ? 10.494 -8.314 -9.823 1.00 94.19 208 TYR A N 1
ATOM 1735 C CA . TYR A 1 208 ? 11.142 -9.495 -9.258 1.00 94.19 208 TYR A CA 1
ATOM 1736 C C . TYR A 1 208 ? 10.194 -10.702 -9.168 1.00 94.19 208 TYR A C 1
ATOM 1738 O O . TYR A 1 208 ? 9.144 -10.670 -8.532 1.00 94.19 208 TYR A O 1
ATOM 1746 N N . ASN A 1 209 ? 10.573 -11.821 -9.803 1.00 94.06 209 ASN A N 1
ATOM 1747 C CA . ASN A 1 209 ? 9.688 -12.991 -9.937 1.00 94.06 209 ASN A CA 1
ATOM 1748 C C . ASN A 1 209 ? 9.268 -13.587 -8.590 1.00 94.06 209 ASN A C 1
ATOM 1750 O O . ASN A 1 209 ? 8.127 -14.013 -8.462 1.00 94.06 209 ASN A O 1
ATOM 1754 N N . HIS A 1 210 ? 10.157 -13.602 -7.593 1.00 94.44 210 HIS A N 1
ATOM 1755 C CA . HIS A 1 210 ? 9.829 -14.170 -6.286 1.00 94.44 210 HIS A CA 1
ATOM 1756 C C . HIS A 1 210 ? 8.693 -13.397 -5.600 1.00 94.44 210 HIS A C 1
ATOM 1758 O O . HIS A 1 210 ? 7.762 -14.013 -5.090 1.00 94.44 210 HIS A O 1
ATOM 1764 N N . ASN A 1 211 ? 8.720 -12.060 -5.659 1.00 96.44 211 ASN A N 1
ATOM 1765 C CA . ASN A 1 211 ? 7.645 -11.223 -5.120 1.00 96.44 211 ASN A CA 1
ATOM 1766 C C . ASN A 1 211 ? 6.313 -11.532 -5.814 1.00 96.44 211 ASN A C 1
ATOM 1768 O O . ASN A 1 211 ? 5.291 -11.703 -5.153 1.00 96.44 211 ASN A O 1
ATOM 1772 N N . LEU A 1 212 ? 6.337 -11.656 -7.143 1.00 96.69 212 LEU A N 1
ATOM 1773 C CA . LEU A 1 212 ? 5.159 -11.963 -7.954 1.00 96.69 212 LEU A CA 1
ATOM 1774 C C . LEU A 1 212 ? 4.590 -13.365 -7.671 1.00 96.69 212 LEU A C 1
ATOM 1776 O O . LEU A 1 212 ? 3.373 -13.541 -7.635 1.00 96.69 212 LEU A O 1
ATOM 1780 N N . GLU A 1 213 ? 5.451 -14.364 -7.465 1.00 95.62 213 GLU A N 1
ATOM 1781 C CA . GLU A 1 213 ? 5.048 -15.724 -7.085 1.00 95.62 213 GLU A CA 1
ATOM 1782 C C . GLU A 1 213 ? 4.392 -15.736 -5.703 1.00 95.62 213 GLU A C 1
ATOM 1784 O O . GLU A 1 213 ? 3.260 -16.204 -5.583 1.00 95.62 213 GLU A O 1
ATOM 1789 N N . CYS A 1 214 ? 5.040 -15.140 -4.696 1.00 95.44 214 CYS A N 1
ATOM 1790 C CA . CYS A 1 214 ? 4.482 -15.010 -3.350 1.00 95.44 214 CYS A CA 1
ATOM 1791 C C . CYS A 1 214 ? 3.135 -14.269 -3.359 1.00 95.44 214 CYS A C 1
ATOM 1793 O O . CYS A 1 214 ? 2.194 -14.688 -2.686 1.00 95.44 214 CYS A O 1
ATOM 1795 N N . TRP A 1 215 ? 3.009 -13.204 -4.158 1.00 96.25 215 TRP A N 1
ATOM 1796 C CA . TRP A 1 215 ? 1.764 -12.444 -4.294 1.00 96.25 215 TRP A CA 1
ATOM 1797 C C . TRP A 1 215 ? 0.620 -13.277 -4.873 1.00 96.25 215 TRP A C 1
ATOM 1799 O O . TRP A 1 215 ? -0.497 -13.265 -4.352 1.00 96.25 215 TRP A O 1
ATOM 1809 N N . ARG A 1 216 ? 0.905 -14.035 -5.938 1.00 93.69 216 ARG A N 1
ATOM 1810 C CA . ARG A 1 216 ? -0.065 -14.943 -6.556 1.00 93.69 216 ARG A CA 1
ATOM 1811 C C . ARG A 1 216 ? -0.487 -16.045 -5.588 1.00 93.69 216 ARG A C 1
ATOM 1813 O O . ARG A 1 216 ? -1.672 -16.355 -5.502 1.00 93.69 216 ARG A O 1
ATOM 1820 N N . ASP A 1 217 ? 0.462 -16.615 -4.852 1.00 93.44 217 ASP A N 1
ATOM 1821 C CA . ASP A 1 217 ? 0.195 -17.678 -3.880 1.00 93.44 217 ASP A CA 1
ATOM 1822 C C . ASP A 1 217 ? -0.642 -17.167 -2.691 1.00 93.44 217 ASP A C 1
ATOM 1824 O O . ASP A 1 217 ? -1.468 -17.906 -2.150 1.00 93.44 217 ASP A O 1
ATOM 1828 N N . ALA A 1 218 ? -0.514 -15.880 -2.345 1.00 91.75 218 ALA A N 1
ATOM 1829 C CA . ALA A 1 218 ? -1.379 -15.189 -1.387 1.00 91.75 218 ALA A CA 1
ATOM 1830 C C . ALA A 1 218 ? -2.779 -14.837 -1.943 1.00 91.75 218 ALA A C 1
ATOM 1832 O O . ALA A 1 218 ? -3.635 -14.361 -1.195 1.00 91.75 218 ALA A O 1
ATOM 1833 N N . GLY A 1 219 ? -3.038 -15.106 -3.228 1.00 90.81 219 GLY A N 1
ATOM 1834 C CA . GLY A 1 219 ? -4.336 -14.931 -3.883 1.00 90.81 219 GLY A CA 1
ATOM 1835 C C . GLY A 1 219 ? -4.521 -13.608 -4.627 1.00 90.81 219 GLY A C 1
ATOM 1836 O O . GLY A 1 219 ? -5.640 -13.329 -5.048 1.00 90.81 219 GLY A O 1
ATOM 1837 N N . GLY A 1 220 ? -3.466 -12.803 -4.781 1.00 93.50 220 GLY A N 1
ATOM 1838 C CA . GLY A 1 220 ? -3.499 -11.551 -5.538 1.00 93.50 220 GLY A CA 1
ATOM 1839 C C . GLY A 1 220 ? -3.147 -11.723 -7.016 1.00 93.50 220 GLY A C 1
ATOM 1840 O O . GLY A 1 220 ? -2.720 -12.792 -7.463 1.00 93.50 220 GLY A O 1
ATOM 1841 N N . TYR A 1 221 ? -3.289 -10.647 -7.788 1.00 95.69 221 TYR A N 1
ATOM 1842 C CA . TYR A 1 221 ? -2.965 -10.625 -9.212 1.00 95.69 221 TYR A CA 1
ATOM 1843 C C . TYR A 1 221 ? -1.579 -10.016 -9.457 1.00 95.69 221 TYR A C 1
ATOM 1845 O O . TYR A 1 221 ? -1.346 -8.834 -9.218 1.00 95.69 221 TYR A O 1
ATOM 1853 N N . ALA A 1 222 ? -0.642 -10.824 -9.949 1.00 96.75 222 ALA A N 1
ATOM 1854 C CA . ALA A 1 222 ? 0.745 -10.418 -10.152 1.00 96.75 222 ALA A CA 1
ATOM 1855 C C . ALA A 1 222 ? 1.015 -10.005 -11.612 1.00 96.75 222 ALA A C 1
ATOM 1857 O O . ALA A 1 222 ? 0.715 -10.754 -12.548 1.00 96.75 222 ALA A O 1
ATOM 1858 N N . ILE A 1 223 ? 1.608 -8.826 -11.809 1.00 97.25 223 ILE A N 1
ATOM 1859 C CA . ILE A 1 223 ? 1.952 -8.244 -13.110 1.00 97.25 223 ILE A CA 1
ATOM 1860 C C . ILE A 1 223 ? 3.450 -7.964 -13.135 1.00 97.25 223 ILE A C 1
ATOM 1862 O O . ILE A 1 223 ? 3.965 -7.137 -12.385 1.00 97.25 223 ILE A O 1
ATOM 1866 N N . LYS A 1 224 ? 4.157 -8.632 -14.044 1.00 96.88 224 LYS A N 1
ATOM 1867 C CA . LYS A 1 224 ? 5.588 -8.416 -14.221 1.00 96.88 224 LYS A CA 1
ATOM 1868 C C . LYS A 1 224 ? 5.850 -7.094 -14.930 1.00 96.88 224 LYS A C 1
ATOM 1870 O O . LYS A 1 224 ? 5.416 -6.908 -16.067 1.00 96.88 224 LYS A O 1
ATOM 1875 N N . PHE A 1 225 ? 6.626 -6.223 -14.303 1.00 96.50 225 PHE A N 1
ATOM 1876 C CA . PHE A 1 225 ? 7.232 -5.091 -14.986 1.00 96.50 225 PHE A CA 1
ATOM 1877 C C . PHE A 1 225 ? 8.560 -5.535 -15.608 1.00 96.50 225 PHE A C 1
ATOM 1879 O O . PHE A 1 225 ? 9.518 -5.886 -14.910 1.00 96.50 225 PHE A O 1
ATOM 1886 N N . VAL A 1 226 ? 8.603 -5.588 -16.936 1.00 93.38 226 VAL A N 1
ATOM 1887 C CA . VAL A 1 226 ? 9.798 -5.978 -17.683 1.00 93.38 226 VAL A CA 1
ATOM 1888 C C . VAL A 1 226 ? 10.615 -4.724 -17.957 1.00 93.38 226 VAL A C 1
ATOM 1890 O O . VAL A 1 226 ? 10.184 -3.827 -18.680 1.00 93.38 226 VAL A O 1
ATOM 1893 N N . ASN A 1 227 ? 11.788 -4.640 -17.335 1.00 87.75 227 ASN A N 1
ATOM 1894 C CA . ASN A 1 227 ? 12.717 -3.527 -17.496 1.00 87.75 227 ASN A CA 1
ATOM 1895 C C . ASN A 1 227 ? 13.885 -3.922 -18.416 1.00 87.75 227 ASN A C 1
ATOM 1897 O O . ASN A 1 227 ? 13.973 -5.043 -18.907 1.00 87.75 227 ASN A O 1
ATOM 1901 N N . ALA A 1 228 ? 14.825 -3.005 -18.656 1.00 81.88 228 ALA A N 1
ATOM 1902 C CA . ALA A 1 228 ? 15.963 -3.255 -19.550 1.00 81.88 228 ALA A CA 1
ATOM 1903 C C . ALA A 1 228 ? 16.943 -4.348 -19.051 1.00 81.88 228 ALA A C 1
ATOM 1905 O O . ALA A 1 228 ? 17.910 -4.701 -19.738 1.00 81.88 228 ALA A O 1
ATOM 1906 N N . ILE A 1 229 ? 16.755 -4.843 -17.826 1.00 79.00 229 ILE A N 1
ATOM 1907 C CA . ILE A 1 229 ? 17.700 -5.705 -17.115 1.00 79.00 229 ILE A CA 1
ATOM 1908 C C . ILE A 1 229 ? 17.129 -7.115 -16.975 1.00 79.00 229 ILE A C 1
ATOM 1910 O O . ILE A 1 229 ? 17.834 -8.082 -17.284 1.00 79.00 229 ILE A O 1
ATOM 1914 N N . ASN A 1 230 ? 15.881 -7.218 -16.517 1.00 81.94 230 ASN A N 1
ATOM 1915 C CA . ASN A 1 230 ? 15.237 -8.463 -16.126 1.00 81.94 230 ASN A CA 1
ATOM 1916 C C . ASN A 1 230 ? 14.634 -9.240 -17.319 1.00 81.94 230 ASN A C 1
ATOM 1918 O O . ASN A 1 230 ? 14.749 -8.846 -18.475 1.00 81.94 230 ASN A O 1
ATOM 1922 N N . ASP A 1 231 ? 14.106 -10.434 -17.026 1.00 72.75 231 ASP A N 1
ATOM 1923 C CA . ASP A 1 231 ? 13.330 -11.305 -17.931 1.00 72.75 231 ASP A CA 1
ATOM 1924 C C . ASP A 1 231 ? 13.917 -11.582 -19.339 1.00 72.75 231 ASP A C 1
ATOM 1926 O O . ASP A 1 231 ? 13.199 -11.965 -20.260 1.00 72.75 231 ASP A O 1
ATOM 1930 N N . ARG A 1 232 ? 15.246 -11.504 -19.522 1.00 62.53 232 ARG A N 1
ATOM 1931 C CA . ARG A 1 232 ? 15.937 -11.745 -20.817 1.00 62.53 232 ARG A CA 1
ATOM 1932 C C . ARG A 1 232 ? 15.669 -13.116 -21.457 1.00 62.53 232 ARG A C 1
ATOM 1934 O O . ARG A 1 232 ? 15.980 -13.319 -22.629 1.00 62.53 232 ARG A O 1
ATOM 1941 N N . HIS A 1 233 ? 15.128 -14.057 -20.687 1.00 64.94 233 HIS A N 1
ATOM 1942 C CA . HIS A 1 233 ? 14.783 -15.408 -21.127 1.00 64.94 233 HIS A CA 1
ATOM 1943 C C . HIS A 1 233 ? 13.276 -15.706 -21.072 1.00 64.94 233 HIS A C 1
ATOM 1945 O O . HIS A 1 233 ? 12.895 -16.839 -21.355 1.00 64.94 233 HIS A O 1
ATOM 1951 N N . GLY A 1 234 ? 12.429 -14.727 -20.724 1.00 74.12 234 GLY A N 1
ATOM 1952 C CA . GLY A 1 234 ? 10.980 -14.916 -20.611 1.00 74.12 234 GLY A CA 1
ATOM 1953 C C . GLY A 1 234 ? 10.602 -15.967 -19.568 1.00 74.12 234 GLY A C 1
ATOM 1954 O O . GLY A 1 234 ? 9.812 -16.863 -19.861 1.00 74.12 234 GLY A O 1
ATOM 1955 N N . SER A 1 235 ? 11.220 -15.921 -18.385 1.00 82.69 235 SER A N 1
ATOM 1956 C CA . SER A 1 235 ? 10.980 -16.909 -17.328 1.00 82.69 235 SER A CA 1
ATOM 1957 C C . SER A 1 235 ? 9.653 -16.684 -16.606 1.00 82.69 235 SER A C 1
ATOM 1959 O O . SER A 1 235 ? 9.122 -17.622 -16.012 1.00 82.69 235 SER A O 1
ATOM 1961 N N . TRP A 1 236 ? 9.105 -15.465 -16.660 1.00 89.62 236 TRP A N 1
ATOM 1962 C CA . TRP A 1 236 ? 7.794 -15.173 -16.094 1.00 89.62 236 TRP A CA 1
ATOM 1963 C C . TRP A 1 236 ? 6.657 -15.661 -17.001 1.00 89.62 236 TRP A C 1
ATOM 1965 O O . TRP A 1 236 ? 6.568 -15.297 -18.175 1.00 89.62 236 TRP A O 1
ATOM 1975 N N . ILE A 1 237 ? 5.744 -16.447 -16.427 1.00 86.62 237 ILE A N 1
ATOM 1976 C CA . ILE A 1 237 ? 4.523 -16.920 -17.087 1.00 86.62 237 ILE A CA 1
ATOM 1977 C C . ILE A 1 237 ? 3.331 -16.246 -16.404 1.00 86.62 237 ILE A C 1
ATOM 1979 O O . ILE A 1 237 ? 2.872 -16.687 -15.350 1.00 86.62 237 ILE A O 1
ATOM 1983 N N . GLY A 1 238 ? 2.835 -15.168 -17.008 1.00 91.00 238 GLY A N 1
ATOM 1984 C CA . GLY A 1 238 ? 1.716 -14.380 -16.496 1.00 91.00 238 GLY A CA 1
ATOM 1985 C C . GLY A 1 238 ? 1.577 -13.045 -17.224 1.00 91.00 238 GLY A C 1
ATOM 1986 O O . GLY A 1 238 ? 2.250 -12.803 -18.228 1.00 91.00 238 GLY A O 1
ATOM 1987 N N . SER A 1 239 ? 0.713 -12.168 -16.708 1.00 94.94 239 SER A N 1
ATOM 1988 C CA . SER A 1 239 ? 0.600 -10.794 -17.204 1.00 94.94 239 SER A CA 1
ATOM 1989 C C . SER A 1 239 ? 1.917 -10.048 -17.030 1.00 94.94 239 SER A C 1
ATOM 1991 O O . SER A 1 239 ? 2.599 -10.196 -16.011 1.00 94.94 239 SER A O 1
ATOM 1993 N 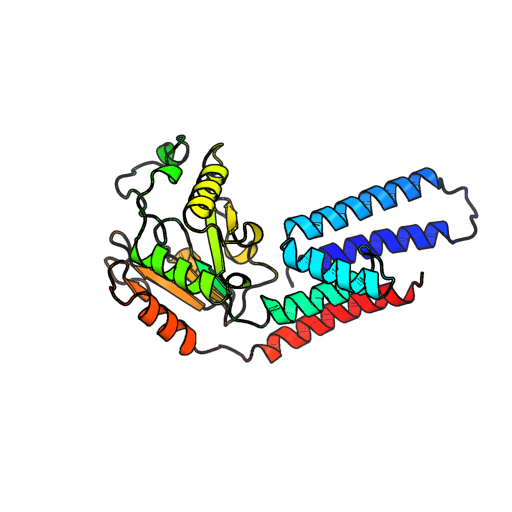N . LYS A 1 240 ? 2.262 -9.240 -18.031 1.00 95.25 240 LYS A N 1
ATOM 1994 C CA . LYS A 1 240 ? 3.459 -8.409 -18.021 1.00 95.25 240 LYS A CA 1
ATOM 1995 C C . LYS A 1 240 ? 3.269 -7.142 -18.840 1.00 95.25 240 LYS A C 1
ATOM 1997 O O . LYS A 1 240 ? 2.455 -7.127 -19.763 1.00 95.25 240 LYS A O 1
ATOM 2002 N N . VAL A 1 241 ? 4.038 -6.118 -18.503 1.00 95.81 241 VAL A N 1
ATOM 2003 C CA . VAL A 1 241 ? 4.123 -4.846 -19.225 1.00 95.81 241 VAL A CA 1
ATOM 2004 C C . VAL A 1 241 ? 5.588 -4.457 -19.385 1.00 95.81 241 VAL A C 1
ATOM 2006 O O . VAL A 1 241 ? 6.409 -4.764 -18.522 1.00 95.81 241 VAL A O 1
ATOM 2009 N N . GLU A 1 242 ? 5.919 -3.807 -20.494 1.00 94.44 242 GLU A N 1
ATOM 2010 C CA . GLU A 1 242 ? 7.293 -3.433 -20.836 1.00 94.44 242 GLU A CA 1
ATOM 2011 C C . GLU A 1 242 ? 7.554 -1.971 -20.439 1.00 94.44 242 GLU A C 1
ATOM 2013 O O . GLU A 1 242 ? 6.694 -1.102 -20.608 1.00 94.44 242 GLU A O 1
ATOM 2018 N N . TYR A 1 243 ? 8.744 -1.673 -19.913 1.00 92.50 243 TYR A N 1
ATOM 2019 C CA . TYR A 1 243 ? 9.081 -0.339 -19.396 1.00 92.50 243 TYR A CA 1
ATOM 2020 C C . TYR A 1 243 ? 9.065 0.778 -20.452 1.00 92.50 243 TYR A C 1
ATOM 2022 O O . TYR A 1 243 ? 9.031 1.961 -20.093 1.00 92.50 243 TYR A O 1
ATOM 2030 N N . ASP A 1 244 ? 9.186 0.415 -21.729 1.00 92.00 244 ASP A N 1
ATOM 2031 C CA . ASP A 1 244 ? 9.213 1.307 -22.884 1.00 92.00 244 ASP A CA 1
ATOM 2032 C C . ASP A 1 244 ? 7.921 1.264 -23.712 1.00 92.00 244 ASP A C 1
ATOM 2034 O O . ASP A 1 244 ? 7.866 1.901 -24.765 1.00 92.00 244 ASP A O 1
ATOM 2038 N N . ASP A 1 245 ? 6.871 0.596 -23.216 1.00 94.56 245 ASP A N 1
ATOM 2039 C CA . ASP A 1 245 ? 5.544 0.615 -23.829 1.00 94.56 245 ASP A CA 1
ATOM 2040 C C . ASP A 1 245 ? 4.967 2.045 -23.805 1.00 94.56 245 ASP A C 1
ATOM 2042 O O . ASP A 1 245 ? 4.594 2.543 -22.737 1.00 94.56 245 ASP A O 1
ATOM 2046 N N . PRO A 1 246 ? 4.846 2.735 -24.957 1.00 93.88 246 PRO A N 1
ATOM 2047 C CA . PRO A 1 246 ? 4.320 4.098 -24.993 1.00 93.88 246 PRO A CA 1
ATOM 2048 C C . PRO A 1 246 ? 2.868 4.189 -24.500 1.00 93.88 246 PRO A C 1
ATOM 2050 O O . PRO A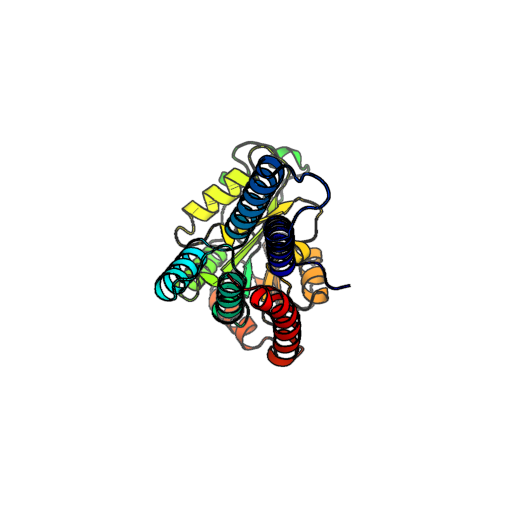 1 246 ? 2.437 5.265 -24.088 1.00 93.88 246 PRO A O 1
ATOM 2053 N N . GLU A 1 247 ? 2.140 3.070 -24.506 1.00 95.44 247 GLU A N 1
ATOM 2054 C CA . GLU A 1 247 ? 0.756 2.943 -24.058 1.00 95.44 247 GLU A CA 1
ATOM 2055 C C . GLU A 1 247 ? 0.656 2.216 -22.702 1.00 95.44 247 GLU A C 1
ATOM 2057 O O . GLU A 1 247 ? -0.401 1.681 -22.374 1.00 95.44 247 GLU A O 1
ATOM 2062 N N . LEU A 1 248 ? 1.720 2.233 -21.883 1.00 95.38 248 LEU A N 1
ATOM 2063 C CA . LEU A 1 248 ? 1.811 1.508 -20.605 1.00 95.38 248 LEU A CA 1
ATOM 2064 C C . LEU A 1 248 ? 0.555 1.628 -19.725 1.00 95.38 248 LEU A C 1
ATOM 2066 O O . LEU A 1 248 ? 0.074 0.621 -19.209 1.00 95.38 248 LEU A O 1
ATOM 2070 N N . ASN A 1 249 ? -0.006 2.835 -19.575 1.00 94.44 249 ASN A N 1
ATOM 2071 C CA . ASN A 1 249 ? -1.231 3.032 -18.791 1.00 94.44 249 ASN A CA 1
ATOM 2072 C C . ASN A 1 249 ? -2.424 2.264 -19.397 1.00 94.44 249 ASN A C 1
ATOM 2074 O O . ASN A 1 249 ? -3.154 1.562 -18.703 1.00 94.44 249 ASN A O 1
ATOM 2078 N N . ARG A 1 250 ? -2.596 2.322 -20.722 1.00 95.44 250 ARG A N 1
ATOM 2079 C CA . ARG A 1 250 ? -3.645 1.571 -21.423 1.00 95.44 250 ARG A CA 1
ATOM 2080 C C . ARG A 1 250 ? -3.451 0.063 -21.259 1.00 95.44 250 ARG A C 1
ATOM 2082 O O . ARG A 1 250 ? -4.433 -0.646 -21.047 1.00 95.44 250 ARG A O 1
ATOM 2089 N N . SER A 1 251 ? -2.213 -0.415 -21.349 1.00 96.69 251 SER A N 1
ATOM 2090 C CA . SER A 1 251 ? -1.867 -1.826 -21.163 1.00 96.69 251 SER A CA 1
ATOM 2091 C C . SER A 1 251 ? -2.179 -2.307 -19.745 1.00 96.69 251 SER A C 1
ATOM 2093 O O . SER A 1 251 ? -2.805 -3.354 -19.585 1.00 96.69 251 SER A O 1
ATOM 2095 N N . LEU A 1 252 ? -1.822 -1.525 -18.721 1.00 96.19 252 LEU A N 1
ATOM 2096 C CA . LEU A 1 252 ? -2.151 -1.827 -17.325 1.00 96.19 252 LEU A CA 1
ATOM 2097 C C . LEU A 1 252 ? -3.662 -1.833 -17.082 1.00 96.19 252 LEU A C 1
ATOM 2099 O O . LEU A 1 252 ? -4.176 -2.831 -16.584 1.00 96.19 252 LEU A O 1
ATOM 2103 N N . ASN A 1 253 ? -4.389 -0.800 -17.518 1.00 94.56 253 ASN A N 1
ATOM 2104 C CA . ASN A 1 253 ? -5.849 -0.748 -17.374 1.00 94.56 253 ASN A CA 1
ATOM 2105 C C . ASN A 1 253 ? -6.537 -1.927 -18.062 1.00 94.56 253 ASN A C 1
ATOM 2107 O O . ASN A 1 253 ? -7.439 -2.536 -17.494 1.00 94.56 253 ASN A O 1
ATOM 2111 N N . HIS A 1 254 ? -6.065 -2.315 -19.249 1.00 95.56 254 HIS A N 1
ATOM 2112 C CA . HIS A 1 254 ? -6.582 -3.497 -19.924 1.00 95.56 254 HIS A CA 1
ATOM 2113 C C . HIS A 1 254 ? -6.380 -4.771 -19.090 1.00 95.56 254 HIS A C 1
ATOM 2115 O O . HIS A 1 254 ? -7.290 -5.596 -19.012 1.00 95.56 254 HIS A O 1
ATOM 2121 N N . ILE A 1 255 ? -5.221 -4.933 -18.442 1.00 95.44 255 ILE A N 1
ATOM 2122 C CA . ILE A 1 255 ? -4.973 -6.062 -17.536 1.00 95.44 255 ILE A CA 1
ATOM 2123 C C . ILE A 1 255 ? -5.900 -5.988 -16.317 1.00 95.44 255 ILE A C 1
ATOM 2125 O O . ILE A 1 255 ? -6.516 -6.998 -15.987 1.00 95.44 255 ILE A O 1
ATOM 2129 N N . PHE A 1 256 ? -6.039 -4.820 -15.684 1.00 93.75 256 PHE A N 1
ATOM 2130 C CA . PHE A 1 256 ? -6.894 -4.634 -14.507 1.00 93.75 256 PHE A CA 1
ATOM 2131 C C . PHE A 1 256 ? -8.358 -4.996 -14.793 1.00 93.75 256 PHE A C 1
ATOM 2133 O O . PHE A 1 256 ? -8.979 -5.715 -14.015 1.00 93.75 256 PHE A O 1
ATOM 2140 N N . GLU A 1 257 ? -8.890 -4.575 -15.942 1.00 91.56 257 GLU A N 1
ATOM 2141 C CA . GLU A 1 257 ? -10.275 -4.842 -16.355 1.00 91.56 257 GLU A CA 1
ATOM 2142 C C . GLU A 1 257 ? -10.535 -6.308 -16.737 1.00 91.56 257 GLU A C 1
ATOM 2144 O O . GLU A 1 257 ? -11.663 -6.786 -16.622 1.00 91.56 257 GLU A O 1
ATOM 2149 N N . ASN A 1 258 ? -9.513 -7.021 -17.225 1.00 90.31 258 ASN A N 1
ATOM 2150 C CA . ASN A 1 258 ? -9.648 -8.385 -17.754 1.00 90.31 258 ASN A CA 1
ATOM 2151 C C . ASN A 1 258 ? -9.058 -9.456 -16.828 1.00 90.31 258 ASN A C 1
ATOM 2153 O O . ASN A 1 258 ? -9.033 -10.639 -17.183 1.00 90.31 258 ASN A O 1
ATOM 2157 N N . ALA A 1 259 ? -8.586 -9.065 -15.647 1.00 87.56 259 ALA A N 1
ATOM 2158 C CA . ALA A 1 259 ? -8.099 -9.989 -14.644 1.00 87.56 259 ALA A CA 1
ATOM 2159 C C . ALA A 1 259 ? -9.229 -10.922 -14.193 1.00 87.56 259 ALA A C 1
ATOM 2161 O O . ALA A 1 259 ? -10.256 -10.496 -13.664 1.00 87.56 259 ALA A O 1
ATOM 2162 N N . ALA A 1 260 ? -9.045 -12.223 -14.416 1.00 73.50 260 ALA A N 1
ATOM 2163 C CA . ALA A 1 260 ? -10.001 -13.224 -13.972 1.00 73.50 260 ALA A CA 1
ATOM 2164 C C . ALA A 1 260 ? -9.959 -13.330 -12.442 1.00 73.50 260 ALA A C 1
ATOM 2166 O O . ALA A 1 260 ? -8.955 -13.757 -11.871 1.00 73.50 260 ALA A O 1
ATOM 2167 N N . MET A 1 261 ? -11.055 -12.955 -11.784 1.00 71.62 261 MET A N 1
ATOM 2168 C CA . MET A 1 261 ? -11.188 -13.084 -10.334 1.00 71.62 261 MET A CA 1
ATOM 2169 C C . MET A 1 261 ? -11.355 -14.560 -9.961 1.00 71.62 261 MET A C 1
ATOM 2171 O O . MET A 1 261 ? -12.168 -15.278 -10.549 1.00 71.62 261 MET A O 1
ATOM 2175 N N . SER A 1 262 ? -10.549 -15.031 -9.008 1.00 64.00 262 SER A N 1
ATOM 2176 C CA . SER A 1 262 ? -10.506 -16.447 -8.618 1.00 64.00 262 SER A CA 1
ATOM 2177 C C . SER A 1 262 ? -11.782 -16.901 -7.897 1.00 64.00 262 SER A C 1
ATOM 2179 O O . SER A 1 262 ? -12.177 -18.068 -7.971 1.00 64.00 262 SER A O 1
ATOM 2181 N N . LYS A 1 263 ? -12.422 -15.961 -7.203 1.00 65.19 263 LYS A N 1
ATOM 2182 C CA . LYS A 1 263 ? -13.669 -16.043 -6.455 1.00 65.19 263 LYS A CA 1
ATOM 2183 C C . LYS A 1 263 ? -14.385 -14.683 -6.579 1.00 65.19 263 LYS A C 1
ATOM 2185 O O . LYS A 1 263 ? -13.810 -13.708 -7.053 1.00 65.19 263 LYS A O 1
ATOM 2190 N N . PRO A 1 264 ? -15.676 -14.609 -6.244 1.00 69.81 264 PRO A N 1
ATOM 2191 C CA . PRO A 1 264 ? -16.330 -13.338 -5.978 1.00 69.81 264 PRO A CA 1
ATOM 2192 C C . PRO A 1 264 ? -15.825 -12.764 -4.653 1.00 69.81 264 PRO A C 1
ATOM 2194 O O . PRO A 1 264 ? -15.748 -13.486 -3.649 1.00 69.81 264 PRO A O 1
ATOM 2197 N N . LEU A 1 265 ? -15.557 -11.461 -4.636 1.00 69.19 265 LEU A N 1
ATOM 2198 C CA . LEU A 1 265 ? -15.090 -10.740 -3.457 1.00 69.19 265 LEU A CA 1
ATOM 2199 C C . LEU A 1 265 ? -16.034 -10.926 -2.260 1.00 69.19 265 LEU A C 1
ATOM 2201 O O . LEU A 1 265 ? -15.581 -11.103 -1.127 1.00 69.19 265 LEU A O 1
ATOM 2205 N N . GLU A 1 266 ? -17.344 -10.955 -2.510 1.00 71.38 266 GLU A N 1
ATOM 2206 C CA . GLU A 1 266 ? -18.388 -11.108 -1.495 1.00 71.38 266 GLU A CA 1
ATOM 2207 C C . GLU A 1 266 ? -18.229 -12.414 -0.707 1.00 71.38 266 GLU A C 1
ATOM 2209 O O . GLU A 1 266 ? -18.339 -12.417 0.518 1.00 71.38 266 GLU A O 1
ATOM 2214 N N . MET A 1 267 ? -17.855 -13.511 -1.382 1.00 71.00 267 MET A N 1
ATOM 2215 C CA . MET A 1 267 ? -17.641 -14.818 -0.738 1.00 71.00 267 MET A CA 1
ATOM 2216 C C . MET A 1 267 ? -16.487 -14.808 0.270 1.00 71.00 267 MET A C 1
ATOM 2218 O O . MET A 1 267 ? -16.342 -15.732 1.073 1.00 71.00 267 MET A O 1
ATOM 2222 N N . THR A 1 268 ? -15.645 -13.785 0.199 1.00 70.81 268 THR A N 1
A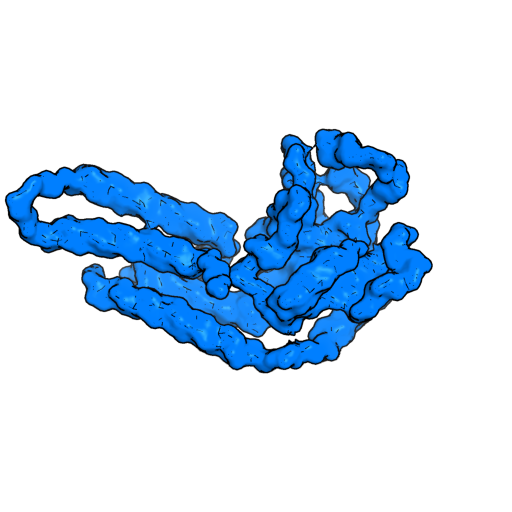TOM 2223 C CA . THR A 1 268 ? -14.410 -13.669 0.954 1.00 70.81 268 THR A CA 1
ATOM 2224 C C . THR A 1 268 ? -14.491 -12.566 2.009 1.00 70.81 268 THR A C 1
ATOM 2226 O O . THR A 1 268 ? -13.944 -12.728 3.104 1.00 70.81 268 THR A O 1
ATOM 2229 N N . LEU A 1 269 ? -15.177 -11.468 1.688 1.00 75.00 269 LEU A N 1
ATOM 2230 C CA . LEU A 1 269 ? -15.349 -10.300 2.544 1.00 75.00 269 LEU A CA 1
ATOM 2231 C C . LEU A 1 269 ? -16.433 -10.516 3.606 1.00 75.00 269 LEU A C 1
ATOM 2233 O O . LEU A 1 269 ? -16.194 -10.209 4.772 1.00 75.00 269 LEU A O 1
ATOM 2237 N N . GLU A 1 270 ? -17.583 -11.100 3.248 1.00 78.44 270 GLU A N 1
ATOM 2238 C CA . GLU A 1 270 ? -18.686 -11.279 4.202 1.00 78.44 270 GLU A CA 1
ATOM 2239 C C . GLU A 1 270 ? -18.296 -12.130 5.422 1.00 78.44 270 GLU A C 1
ATOM 2241 O O . GLU A 1 270 ? -18.529 -11.677 6.545 1.00 78.44 270 GLU A O 1
ATOM 2246 N N . PRO A 1 271 ? -17.663 -13.316 5.277 1.00 81.62 271 PRO A N 1
ATOM 2247 C CA . PRO A 1 271 ? -17.296 -14.125 6.439 1.00 81.62 271 PRO A CA 1
ATOM 2248 C C . PRO A 1 271 ? -16.278 -13.422 7.341 1.00 81.62 271 PRO A C 1
ATOM 2250 O O . PRO A 1 271 ? -16.355 -13.533 8.563 1.00 81.62 271 PRO A O 1
ATOM 2253 N N . TYR A 1 272 ? -15.346 -12.679 6.736 1.00 82.31 272 TYR A N 1
ATOM 2254 C CA . TYR A 1 272 ? -14.365 -11.881 7.461 1.00 82.31 272 TYR A CA 1
ATOM 2255 C C . TYR A 1 272 ? -15.060 -10.785 8.281 1.00 82.31 272 TYR A C 1
ATOM 2257 O O . TYR A 1 272 ? -14.843 -10.694 9.487 1.00 82.31 272 TYR A O 1
ATOM 2265 N N . MET A 1 273 ? -15.949 -10.001 7.659 1.00 80.12 273 MET A N 1
ATOM 2266 C CA . MET A 1 273 ? -16.676 -8.935 8.352 1.00 80.12 273 MET A CA 1
ATOM 2267 C C . MET A 1 273 ? -17.537 -9.493 9.485 1.00 80.12 273 MET A C 1
ATOM 2269 O O . MET A 1 273 ? -17.480 -8.979 10.598 1.00 80.12 273 MET A O 1
ATOM 2273 N N . GLN A 1 274 ? -18.281 -10.577 9.244 1.00 81.38 274 GLN A N 1
ATOM 2274 C CA . GLN A 1 274 ? -19.113 -11.205 10.277 1.00 81.38 274 GLN A CA 1
ATOM 2275 C C . GLN A 1 274 ? -18.289 -11.652 11.488 1.00 81.38 274 GLN A C 1
ATOM 2277 O O . GLN A 1 274 ? -18.678 -11.374 12.621 1.00 81.38 274 GLN A O 1
ATOM 2282 N N . GLN A 1 275 ? -17.125 -12.270 11.258 1.00 83.25 275 GLN A N 1
ATOM 2283 C CA . GLN A 1 275 ? -16.230 -12.688 12.335 1.00 83.25 275 GLN A CA 1
ATOM 2284 C C . GLN A 1 275 ? -15.777 -11.501 13.200 1.00 83.25 275 GLN A C 1
ATOM 2286 O O . GLN A 1 275 ? -15.781 -11.597 14.427 1.00 83.25 275 GLN A O 1
ATOM 2291 N N . LYS A 1 276 ? -15.392 -10.378 12.584 1.00 82.31 276 LYS A N 1
ATOM 2292 C CA . LYS A 1 276 ? -14.916 -9.192 13.318 1.00 82.31 276 LYS A CA 1
ATOM 2293 C C . LYS A 1 276 ? -16.051 -8.477 14.051 1.00 82.31 276 LYS A C 1
ATOM 2295 O O . LYS A 1 276 ? -15.891 -8.090 15.207 1.00 82.31 276 LYS A O 1
ATOM 2300 N N . LEU A 1 277 ? -17.218 -8.363 13.417 1.00 77.62 277 LEU A N 1
ATOM 2301 C CA . LEU A 1 277 ? -18.415 -7.758 14.006 1.00 77.62 277 LEU A CA 1
ATOM 2302 C C . LEU A 1 277 ? -18.910 -8.519 15.242 1.00 77.62 277 LEU A C 1
ATOM 2304 O O . LEU A 1 277 ? -19.345 -7.899 16.211 1.00 77.62 277 LEU A O 1
ATOM 2308 N N . GLU A 1 278 ? -18.839 -9.853 15.235 1.00 78.38 278 GLU A N 1
ATOM 2309 C CA . GLU A 1 278 ? -19.218 -10.676 16.389 1.00 78.38 278 GLU A CA 1
ATOM 2310 C C . GLU A 1 278 ? -18.366 -10.345 17.624 1.00 78.38 278 GLU A C 1
ATOM 2312 O O . GLU A 1 278 ? -18.897 -10.173 18.724 1.00 78.38 278 GLU A O 1
ATOM 2317 N N . VAL A 1 279 ? -17.058 -10.158 17.426 1.00 75.31 279 VAL A N 1
ATOM 2318 C CA . VAL A 1 279 ? -16.134 -9.752 18.488 1.00 75.31 279 VAL A CA 1
ATOM 2319 C C . VAL A 1 279 ? -16.490 -8.355 19.007 1.00 75.31 279 VAL A C 1
ATOM 2321 O O . VAL A 1 279 ? -16.619 -8.174 20.218 1.00 75.31 279 VAL A O 1
ATOM 2324 N N . LEU A 1 280 ? -16.736 -7.373 18.133 1.00 71.69 280 LEU A N 1
ATOM 2325 C CA . LEU A 1 280 ? -17.100 -6.007 18.546 1.00 71.69 280 LEU A CA 1
ATOM 2326 C C . LEU A 1 280 ? -18.413 -5.949 19.338 1.00 71.69 280 LEU A C 1
ATOM 2328 O O . LEU A 1 280 ? -18.481 -5.254 20.352 1.00 71.69 280 LEU A O 1
ATOM 2332 N N . ARG A 1 281 ? -19.431 -6.728 18.949 1.00 68.62 281 ARG A N 1
ATOM 2333 C CA . ARG A 1 281 ? -20.715 -6.790 19.674 1.00 68.62 281 ARG A CA 1
ATOM 2334 C C . ARG A 1 281 ? -20.558 -7.226 21.127 1.00 68.62 281 ARG A C 1
ATOM 2336 O O . ARG A 1 281 ? -21.197 -6.638 21.993 1.00 68.62 281 ARG A O 1
ATOM 2343 N N . SER A 1 282 ? -19.659 -8.171 21.416 1.00 66.56 282 SER A N 1
ATOM 2344 C CA . SER A 1 282 ? -19.398 -8.590 22.804 1.00 66.56 282 SER A CA 1
ATOM 2345 C C . SER A 1 282 ? -18.871 -7.463 23.704 1.00 66.56 282 SER A C 1
ATO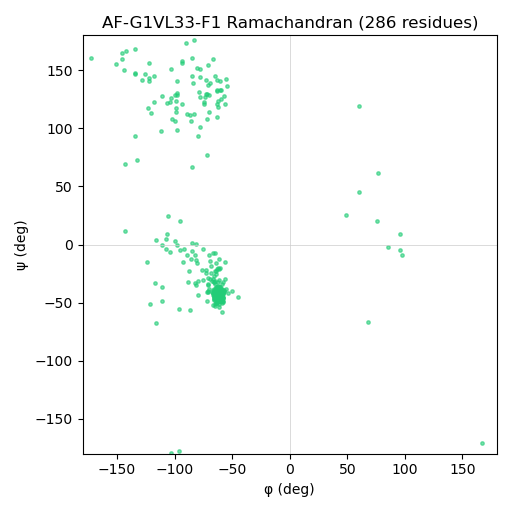M 2347 O O . SER A 1 282 ? -19.021 -7.526 24.924 1.00 66.56 282 SER A O 1
ATOM 2349 N N . HIS A 1 283 ? -18.300 -6.411 23.111 1.00 66.25 283 HIS A N 1
ATOM 2350 C CA . HIS A 1 283 ? -17.807 -5.246 23.832 1.00 66.25 283 HIS A CA 1
ATOM 2351 C C . HIS A 1 283 ? -18.885 -4.168 24.038 1.00 66.25 283 HIS A C 1
ATOM 2353 O O . HIS A 1 283 ? -18.865 -3.476 25.057 1.00 66.25 283 HIS A O 1
ATOM 2359 N N . ALA A 1 284 ? -19.831 -4.022 23.102 1.00 58.72 284 ALA A N 1
ATOM 2360 C CA . ALA A 1 284 ? -20.917 -3.035 23.180 1.00 58.72 284 ALA A CA 1
ATOM 2361 C C . ALA A 1 284 ? -21.896 -3.322 24.337 1.00 58.72 284 ALA A C 1
ATOM 2363 O O . ALA A 1 284 ? -22.382 -2.397 24.990 1.00 58.72 284 ALA A O 1
ATOM 2364 N N . ASP A 1 285 ? -22.098 -4.600 24.671 1.00 52.38 285 ASP A N 1
ATOM 2365 C CA . ASP A 1 285 ? -22.952 -5.041 25.785 1.00 52.38 285 ASP A CA 1
ATOM 2366 C C . ASP A 1 285 ? -22.412 -4.653 27.179 1.00 52.38 285 ASP A C 1
ATOM 2368 O O . ASP A 1 285 ? -23.095 -4.832 28.191 1.00 52.38 285 ASP A O 1
ATOM 2372 N N . ILE A 1 286 ? -21.193 -4.104 27.265 1.00 53.34 286 ILE A N 1
ATOM 2373 C CA . ILE A 1 286 ? -20.562 -3.711 28.535 1.00 53.34 286 ILE A CA 1
ATOM 2374 C C . ILE A 1 286 ? -21.076 -2.346 29.037 1.00 53.34 286 ILE A C 1
ATOM 2376 O O . ILE A 1 286 ? -20.951 -2.072 30.233 1.00 53.34 286 ILE A O 1
ATOM 2380 N N . GLY A 1 287 ? -21.726 -1.549 28.175 1.00 49.75 287 GLY A N 1
ATOM 2381 C CA . GLY A 1 287 ? -22.457 -0.321 28.515 1.00 49.75 287 GLY A CA 1
ATOM 2382 C C . GLY A 1 287 ? -21.619 0.786 29.177 1.00 49.75 287 GLY A C 1
ATOM 2383 O O . GLY A 1 287 ? -21.111 0.634 30.295 1.00 49.75 287 GLY A O 1
ATOM 2384 N N . PHE A 1 288 ? -21.540 1.956 28.541 1.00 45.66 288 PHE A N 1
ATOM 2385 C CA . PHE A 1 288 ? -21.216 3.202 29.247 1.00 45.66 288 PHE A CA 1
ATOM 2386 C C . PHE A 1 288 ? -22.481 3.966 29.596 1.00 45.66 288 PHE A C 1
ATOM 2388 O O . PHE A 1 288 ? -23.330 4.139 28.697 1.00 45.66 288 PHE A O 1
#

Foldseek 3Di:
DQDQALLNVLLVLLVQLLVLVVVVPDDDPDDDDVVVSVVSNVVSVVSNVVSCVLQDFPVLLVVLCVVCVVVVHDCSALVSSLSSVVCCCVQAVLDFAEEEECDQQQFDDDPVDPDCVLLQDACSLLPTHTLVVSLVLLQVVCVPRLSRYAYQYEHEPHPHTVVSNLVVCCVSHVSHGCSSYFYHYPPDASQVRPHSGAFASYEYEDQDVVNQVVNVVSHYAYEHEAEPNPCPPVPDDHHYDYSPPPCRNVSVVVCSVPRDGPDPPCVVSVVVSVVSSVSSVVSPVSDD

Solvent-accessible surface area (backbone atoms only — not comparable to full-atom values): 16573 Å² total; per-residue (Å²): 128,84,77,85,36,67,68,57,52,48,49,51,34,49,50,56,40,53,54,49,53,53,61,71,73,49,89,78,92,81,75,80,61,62,70,60,52,52,52,51,42,52,54,38,50,50,54,38,51,51,55,45,63,77,71,45,52,66,68,60,50,53,50,46,48,56,52,30,53,75,72,75,48,54,80,94,38,49,66,39,52,46,53,45,49,54,48,45,40,62,76,46,62,71,45,62,33,40,33,33,30,39,80,39,42,35,25,49,64,74,84,81,64,89,65,70,68,61,67,62,42,83,60,44,71,61,67,46,52,66,30,65,59,48,47,51,37,52,54,56,45,46,71,74,47,37,86,33,50,30,39,50,28,75,32,59,101,35,100,42,38,59,60,32,50,53,52,50,47,47,71,76,34,76,78,60,57,68,80,36,51,42,73,37,59,64,94,61,66,70,71,80,71,44,80,80,58,66,40,49,59,29,36,39,40,35,51,49,69,67,61,38,50,54,35,37,75,55,44,23,39,41,30,38,36,38,39,102,77,50,67,86,80,62,78,74,88,72,56,66,48,51,66,81,44,92,54,45,56,62,56,50,50,53,48,66,77,66,58,80,60,88,63,63,65,64,82,59,48,52,63,53,50,52,59,54,50,55,59,40,51,70,55,54,78,68,68,134

Radius of gyration: 22.21 Å; Cα contacts (8 Å, |Δi|>4): 371; chains: 1; bounding box: 52×35×74 Å

Nearest PDB structures (foldseek):
  2wm8-assembly1_A  TM=4.820E-01  e=3.129E-02  Homo sapiens
  5zlt-assembly1_B  TM=4.731E-01  e=2.365E-02  Acinetobacter baumannii
  5xvs-assembly1_A  TM=4.887E-01  e=6.476E-02  Acinetobacter baumannii
  8eja-assembly1_B  TM=3.578E-01  e=6.021E+00  synthetic construct

Sequence (288 aa):
MLIKDVFDSLSDHLEKGFSCYRKMRGTDPNGFNYDMLENFLNVTRQSYMNCLEDHFDHTLLEHIERQCQKKGQQVFSADFLNDLMETYMEERFAKPRYFFDMDGVLFKLDNTLTSLEPLYEEGYFKNLPTHRLAVRCLQEMLIQDPEQVYILSHYIDSPFAEQEKREVLQELFPSLDMHNVILVPYGESKTDYVPIRIKENDFLVDDYNHNLECWRDAGGYAIKFVNAINDRHGSWIGSKVEYDDPELNRSLNHIFENAAMSKPLEMTLEPYMQQKLEVLRSHADIGF